Protein AF-A0A085W9H9-F1 (afdb_monomer_lite)

Secondary structure (DSSP, 8-state):
-----SSSTTSS-S-S---HHHHHHHHHTT-HHHHHHHHH--S-S----TTTTEEEETTTTEEEESS--HHHHHHHHHHHHHHHHHHSS---PPPGGGGTTSHHHHHHHHHHHTTSHHHHHHHHHHHH-TT-EEEEETTS--EEETTTTEEEEETTS-HHHHHHHHHHHHHHHH--TT-----TTTS-HHHHHHHHHHHHHHHHHHHHHHHHHHHHTT---PPPTTHHHHHHHHHHHHHHHHHHT--HHHHHHHHHHHHHHHHHHHHHTT-SEES---HHHHTTS---B-TTSPEEHHHHHHHHHHHHHS-GGGS--

Radius of gyration: 25.81 Å; chains: 1; bounding box: 55×54×79 Å

Structure (mmCIF, N/CA/C/O backbone):
data_AF-A0A085W9H9-F1
#
_entry.id   AF-A0A085W9H9-F1
#
loop_
_atom_site.group_PDB
_atom_site.id
_atom_site.type_symbol
_atom_site.label_atom_id
_atom_site.label_alt_id
_atom_site.label_comp_id
_atom_site.label_asym_id
_atom_site.label_entity_id
_atom_site.label_seq_id
_atom_site.pdbx_PDB_ins_code
_atom_site.Cartn_x
_atom_site.Cartn_y
_atom_site.Cartn_z
_atom_site.occupancy
_atom_site.B_iso_or_equiv
_atom_site.auth_seq_id
_atom_site.auth_comp_id
_atom_site.auth_asym_id
_atom_site.auth_atom_id
_atom_site.pdbx_PDB_model_num
ATOM 1 N N . MET A 1 1 ? 34.194 -4.521 -54.018 1.00 30.78 1 MET A N 1
ATOM 2 C CA . MET A 1 1 ? 33.843 -3.688 -55.188 1.00 30.78 1 MET A CA 1
ATOM 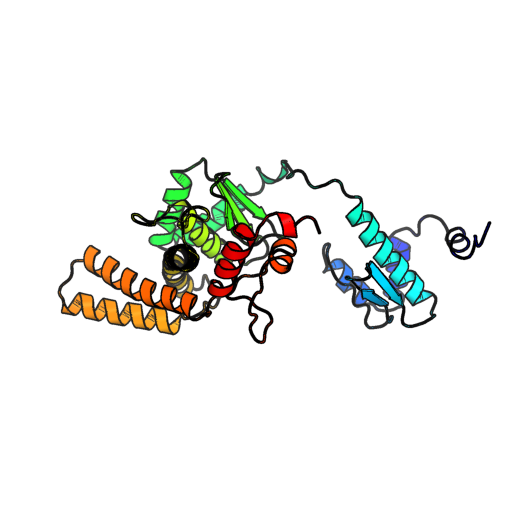3 C C . MET A 1 1 ? 32.326 -3.626 -55.237 1.00 30.78 1 MET A C 1
ATOM 5 O O . MET A 1 1 ? 31.715 -4.634 -55.539 1.00 30.78 1 MET A O 1
ATOM 9 N N . LEU A 1 2 ? 31.739 -2.673 -54.515 1.00 29.11 2 LEU A N 1
ATOM 10 C CA . LEU A 1 2 ? 31.343 -1.320 -54.948 1.00 29.11 2 LEU A CA 1
ATOM 11 C C . LEU A 1 2 ? 29.865 -1.310 -55.367 1.00 29.11 2 LEU A C 1
ATOM 13 O O . LEU A 1 2 ? 29.526 -1.649 -56.493 1.00 29.11 2 LEU A O 1
ATOM 17 N N . ALA A 1 3 ? 29.023 -0.879 -54.433 1.00 28.23 3 ALA A N 1
ATOM 18 C CA . ALA A 1 3 ? 27.861 -0.046 -54.711 1.00 28.23 3 ALA A CA 1
ATOM 19 C C . ALA A 1 3 ? 27.785 0.951 -53.548 1.00 28.23 3 ALA A C 1
ATOM 21 O O . ALA A 1 3 ? 27.244 0.664 -52.483 1.00 28.23 3 ALA A O 1
ATOM 22 N N . ASP A 1 4 ? 28.487 2.059 -53.756 1.00 34.06 4 ASP A N 1
ATOM 23 C CA . ASP A 1 4 ? 28.566 3.230 -52.896 1.00 34.06 4 ASP A CA 1
ATOM 24 C C . ASP A 1 4 ? 27.653 4.334 -53.469 1.00 34.06 4 ASP A C 1
ATOM 26 O O . ASP A 1 4 ? 27.309 4.309 -54.651 1.00 34.06 4 ASP A O 1
ATOM 30 N N . SER A 1 5 ? 27.326 5.313 -52.623 1.00 34.41 5 SER A N 1
ATOM 31 C CA . SER A 1 5 ? 26.851 6.672 -52.950 1.00 34.41 5 SER A CA 1
ATOM 32 C C . SER A 1 5 ? 25.444 6.900 -53.545 1.00 34.41 5 SER A C 1
ATOM 34 O O . SER A 1 5 ? 25.299 7.334 -54.687 1.00 34.41 5 SER A O 1
ATOM 36 N N . ALA A 1 6 ? 24.389 6.799 -52.728 1.00 31.30 6 ALA A N 1
ATOM 37 C CA . ALA A 1 6 ? 23.146 7.544 -53.019 1.00 31.30 6 ALA A CA 1
ATOM 38 C C . ALA A 1 6 ? 22.478 8.234 -51.816 1.00 31.30 6 ALA A C 1
ATOM 40 O O . ALA A 1 6 ? 21.556 9.018 -52.010 1.00 31.30 6 ALA A O 1
ATOM 41 N N . VAL A 1 7 ? 22.942 8.015 -50.579 1.00 32.88 7 VAL A N 1
ATOM 42 C CA . VAL A 1 7 ? 22.270 8.574 -49.381 1.00 32.88 7 VAL A CA 1
ATOM 43 C C . VAL A 1 7 ? 23.121 9.613 -48.634 1.00 32.88 7 VAL A C 1
ATOM 45 O O . VAL A 1 7 ? 22.617 10.327 -47.775 1.00 32.88 7 VAL A O 1
ATOM 48 N N . VAL A 1 8 ? 24.389 9.797 -49.014 1.00 29.67 8 VAL A N 1
ATOM 49 C CA . VAL A 1 8 ? 25.265 10.818 -48.403 1.00 29.67 8 VAL A CA 1
ATOM 50 C C . VAL A 1 8 ? 25.107 12.198 -49.072 1.00 29.67 8 VAL A C 1
ATOM 52 O O . VAL A 1 8 ? 25.355 13.217 -48.440 1.00 29.67 8 VAL A O 1
ATOM 55 N N . GLY A 1 9 ? 24.596 12.262 -50.308 1.00 28.20 9 GLY A N 1
ATOM 56 C CA . GLY A 1 9 ? 24.534 13.502 -51.098 1.00 28.20 9 GLY A CA 1
ATOM 57 C C . GLY A 1 9 ? 23.414 14.494 -50.750 1.00 28.20 9 GLY A C 1
ATOM 58 O O . GLY A 1 9 ? 23.406 15.591 -51.290 1.00 28.20 9 GLY A O 1
ATOM 59 N N . ALA A 1 10 ? 22.472 14.152 -49.866 1.00 31.31 10 ALA A N 1
ATOM 60 C CA . ALA A 1 10 ? 21.356 15.043 -49.508 1.00 31.31 10 ALA A CA 1
ATOM 61 C C . ALA A 1 10 ? 21.537 15.761 -48.155 1.00 31.31 10 ALA A C 1
ATOM 63 O O . ALA A 1 10 ? 20.647 16.489 -47.719 1.00 31.31 10 ALA A O 1
ATOM 64 N N . LEU A 1 11 ? 22.670 15.554 -47.472 1.00 29.20 11 LEU A N 1
ATOM 65 C CA . LEU A 1 11 ? 22.950 16.159 -46.163 1.00 29.20 11 LEU A CA 1
ATOM 66 C C . LEU A 1 11 ? 23.810 17.433 -46.229 1.00 29.20 11 LEU A C 1
ATOM 68 O O . LEU A 1 11 ? 23.963 18.086 -45.198 1.00 29.20 11 LEU A O 1
ATOM 72 N N . GLU A 1 12 ? 24.322 17.818 -47.403 1.00 31.75 12 GLU A N 1
ATOM 73 C CA . GLU A 1 12 ? 25.223 18.976 -47.548 1.00 31.75 12 GLU A CA 1
ATOM 74 C C . GLU A 1 12 ? 24.557 20.289 -48.003 1.00 31.75 12 GLU A C 1
ATOM 76 O O . GLU A 1 12 ? 25.206 21.328 -47.947 1.00 31.75 12 GLU A O 1
ATOM 81 N N . GLU A 1 13 ? 23.261 20.320 -48.338 1.00 34.09 13 GLU A N 1
ATOM 82 C CA . GLU A 1 13 ? 22.591 21.566 -48.772 1.00 34.09 13 GLU A CA 1
ATOM 83 C C . GLU A 1 13 ? 21.384 21.978 -47.915 1.00 34.09 13 GLU A C 1
ATOM 85 O O . GLU A 1 13 ? 20.317 22.328 -48.417 1.00 34.09 13 GLU A O 1
ATOM 90 N N . LEU A 1 14 ? 21.548 22.005 -46.591 1.00 35.31 14 LEU A N 1
ATOM 91 C CA . LEU A 1 14 ? 20.660 22.798 -45.735 1.00 35.31 14 LEU A CA 1
ATOM 92 C C . LEU A 1 14 ? 21.489 23.803 -44.930 1.00 35.31 14 LEU A C 1
ATOM 94 O O . LEU A 1 14 ? 22.446 23.402 -44.264 1.00 35.31 14 LEU A O 1
ATOM 98 N N . PRO A 1 15 ? 21.155 25.108 -44.983 1.00 33.28 15 PRO A N 1
ATOM 99 C CA . PRO A 1 15 ? 21.997 26.151 -44.419 1.00 33.28 15 PRO A CA 1
ATOM 100 C C . PRO A 1 15 ? 22.166 25.960 -42.904 1.00 33.28 15 PRO A C 1
ATOM 102 O O . PRO A 1 15 ? 21.232 25.524 -42.217 1.00 33.28 15 PRO A O 1
ATOM 105 N N . PRO A 1 16 ? 23.349 26.290 -42.358 1.00 36.62 16 PRO A N 1
ATOM 106 C CA . PRO A 1 16 ? 23.648 26.070 -40.957 1.00 36.62 16 PRO A CA 1
ATOM 107 C C . PRO A 1 16 ? 22.759 26.967 -40.090 1.00 36.62 16 PRO A C 1
ATOM 109 O O . PRO A 1 16 ? 22.649 28.170 -40.314 1.00 36.62 16 PRO A O 1
ATOM 112 N N . ALA A 1 17 ? 22.138 26.345 -39.088 1.00 40.94 17 ALA A N 1
ATOM 113 C CA . ALA A 1 17 ? 21.350 26.970 -38.031 1.00 40.94 17 ALA A CA 1
ATOM 114 C C . ALA A 1 17 ? 20.192 27.870 -38.511 1.00 40.94 17 ALA A C 1
ATOM 116 O O . ALA A 1 17 ? 20.265 29.100 -38.499 1.00 40.94 17 ALA A O 1
ATOM 117 N N . MET A 1 18 ? 19.030 27.265 -38.781 1.00 42.47 18 MET A N 1
ATOM 118 C CA . MET A 1 18 ? 17.783 27.996 -38.543 1.00 42.47 18 MET A CA 1
ATOM 119 C C . MET A 1 18 ? 17.689 28.291 -37.043 1.00 42.47 18 MET A C 1
ATOM 121 O O . MET A 1 18 ? 17.465 27.391 -36.236 1.00 42.47 18 MET A O 1
ATOM 125 N N . ALA A 1 19 ? 17.899 29.556 -36.674 1.00 43.06 19 ALA A N 1
ATOM 126 C CA . ALA A 1 19 ? 17.698 30.033 -35.313 1.00 43.06 19 ALA A CA 1
ATOM 127 C C . ALA A 1 19 ? 16.291 29.629 -34.818 1.00 43.06 19 ALA A C 1
ATOM 129 O O . ALA A 1 19 ? 15.341 29.721 -35.606 1.00 43.06 19 ALA A O 1
ATOM 130 N N . PRO A 1 20 ? 16.124 29.233 -33.539 1.00 45.81 20 PRO A N 1
ATOM 131 C CA . PRO A 1 20 ? 14.848 28.767 -32.978 1.00 45.81 20 PRO A CA 1
ATOM 132 C C . PRO A 1 20 ? 13.645 29.671 -33.302 1.00 45.81 20 PRO A C 1
ATOM 134 O O . PRO A 1 20 ? 12.535 29.182 -33.503 1.00 45.81 20 PRO A O 1
ATOM 137 N N . GLN A 1 21 ? 13.881 30.979 -33.451 1.00 44.53 21 GLN A N 1
ATOM 138 C CA . GLN A 1 21 ? 12.895 31.976 -33.877 1.00 44.53 21 GLN A CA 1
ATOM 139 C C . GLN A 1 21 ? 12.271 31.677 -35.253 1.00 44.53 21 GLN A C 1
ATOM 141 O O . GLN A 1 21 ? 11.051 31.687 -35.390 1.00 44.53 21 GLN A O 1
ATOM 146 N N . LYS A 1 22 ? 13.087 31.354 -36.268 1.00 47.00 22 LYS A N 1
ATOM 147 C CA . LYS A 1 22 ? 12.614 31.116 -37.644 1.00 47.00 22 LYS A CA 1
ATOM 148 C C . LYS A 1 22 ? 11.837 29.804 -37.767 1.00 47.00 22 LYS A C 1
ATOM 150 O O . LYS A 1 22 ? 10.937 29.697 -38.594 1.00 47.00 22 LYS A O 1
ATOM 155 N N . LEU A 1 23 ? 12.158 28.816 -36.927 1.00 43.69 23 LEU A N 1
ATOM 156 C CA . LEU A 1 23 ? 11.408 27.561 -36.830 1.00 43.69 23 LEU A CA 1
ATOM 157 C C . LEU A 1 23 ? 10.031 27.793 -36.185 1.00 43.69 23 LEU A C 1
ATOM 159 O O . LEU A 1 23 ? 9.023 27.301 -36.688 1.00 43.69 23 LEU A O 1
ATOM 163 N N . LYS A 1 24 ? 9.977 28.619 -35.131 1.00 46.44 24 LYS A N 1
ATOM 164 C CA . LYS A 1 24 ? 8.728 29.027 -34.471 1.00 46.44 24 LYS A CA 1
ATOM 165 C C . LYS A 1 24 ? 7.810 29.809 -35.425 1.00 46.44 24 LYS A C 1
ATOM 167 O O . LYS A 1 24 ? 6.611 29.550 -35.472 1.00 46.44 24 LYS A O 1
ATOM 172 N N . GLU A 1 25 ? 8.376 30.698 -36.243 1.00 47.75 25 GLU A N 1
ATOM 173 C CA . GLU A 1 25 ? 7.648 31.467 -37.266 1.00 47.75 25 GLU A CA 1
ATOM 174 C C . GLU A 1 25 ? 7.122 30.603 -38.424 1.00 47.75 25 GLU A C 1
ATOM 176 O O . GLU A 1 25 ? 6.007 30.827 -38.895 1.00 47.75 25 GLU A O 1
ATOM 181 N N . ALA A 1 26 ? 7.889 29.606 -38.878 1.00 48.94 26 ALA A N 1
ATOM 182 C CA . ALA A 1 26 ? 7.448 28.684 -39.925 1.00 48.94 26 ALA A CA 1
ATOM 183 C C . ALA A 1 26 ? 6.276 27.805 -39.455 1.00 48.94 26 ALA A C 1
ATOM 185 O O . ALA A 1 26 ? 5.309 27.626 -40.189 1.00 48.94 26 ALA A O 1
ATOM 186 N N . MET A 1 27 ? 6.312 27.321 -38.210 1.00 43.53 27 MET A N 1
ATOM 187 C CA . MET A 1 27 ? 5.245 26.486 -37.646 1.00 43.53 27 MET A CA 1
ATOM 188 C C . MET A 1 27 ? 3.970 27.280 -37.322 1.00 43.53 27 MET A C 1
ATOM 190 O O . MET A 1 27 ? 2.868 26.794 -37.574 1.00 43.53 27 MET A O 1
ATOM 194 N N . ALA A 1 28 ? 4.101 28.526 -36.850 1.00 48.41 28 ALA A N 1
ATOM 195 C CA . ALA A 1 28 ? 2.962 29.409 -36.580 1.00 48.41 28 ALA A CA 1
ATOM 196 C C . ALA A 1 28 ? 2.151 29.766 -37.842 1.00 48.41 28 ALA A C 1
ATOM 198 O O . ALA A 1 28 ? 0.957 30.043 -37.741 1.00 48.41 28 ALA A O 1
ATOM 199 N N . LYS A 1 29 ? 2.774 29.731 -39.029 1.00 47.34 29 LYS A N 1
ATOM 200 C CA . LYS A 1 29 ? 2.093 29.947 -40.318 1.00 47.34 29 LYS A CA 1
ATOM 201 C C . LYS A 1 29 ? 1.275 28.744 -40.796 1.00 47.34 29 LYS A C 1
ATOM 203 O O . LYS A 1 29 ? 0.396 28.929 -41.629 1.00 47.34 29 LYS A O 1
ATOM 208 N N . VAL A 1 30 ? 1.560 27.540 -40.296 1.00 43.56 30 VAL A N 1
ATOM 209 C CA . VAL A 1 30 ? 0.945 26.286 -40.771 1.00 43.56 30 VAL A CA 1
ATOM 210 C C . VAL A 1 30 ? -0.155 25.804 -39.821 1.00 43.56 30 VAL A C 1
ATOM 212 O O . VAL A 1 30 ? -1.166 25.281 -40.279 1.00 43.56 30 VAL A O 1
ATOM 215 N N . SER A 1 31 ? -0.011 26.022 -38.507 1.00 44.03 31 SER A N 1
ATOM 216 C CA . SER A 1 31 ? -1.100 25.841 -37.538 1.00 44.03 31 SER A CA 1
ATOM 217 C C . SER A 1 31 ? -0.781 26.538 -36.202 1.00 44.03 31 SER A C 1
ATOM 219 O O . SER A 1 31 ? 0.184 26.154 -35.532 1.00 44.03 31 SER A O 1
ATOM 221 N N . PRO A 1 32 ? -1.592 27.519 -35.757 1.00 47.38 32 PRO A N 1
ATOM 222 C CA . PRO A 1 32 ? -1.419 28.186 -34.460 1.00 47.38 32 PRO A CA 1
ATOM 223 C C . PRO A 1 32 ? -1.501 27.247 -33.243 1.00 47.38 32 PRO A C 1
ATOM 225 O O . PRO A 1 32 ? -1.018 27.587 -32.160 1.00 47.38 32 PRO A O 1
ATOM 228 N N . ASP A 1 33 ? -2.092 26.062 -33.406 1.00 45.72 33 ASP A N 1
ATOM 229 C CA . ASP A 1 33 ? -2.292 25.105 -32.316 1.00 45.72 33 ASP A CA 1
ATOM 230 C C . ASP A 1 33 ? -1.099 24.158 -32.131 1.00 45.72 33 ASP A C 1
ATOM 232 O O . ASP A 1 33 ? -0.789 23.776 -31.002 1.00 45.72 33 ASP A O 1
ATOM 236 N N . ALA A 1 34 ? -0.338 23.882 -33.194 1.00 45.44 34 ALA A N 1
ATOM 237 C CA . ALA A 1 34 ? 0.860 23.040 -33.125 1.00 45.44 34 ALA A CA 1
ATOM 238 C C . ALA A 1 34 ? 1.991 23.690 -32.304 1.00 45.44 34 ALA A C 1
ATOM 240 O O . ALA A 1 34 ? 2.700 23.016 -31.556 1.00 45.44 34 ALA A O 1
ATOM 241 N N . ALA A 1 35 ? 2.135 25.017 -32.389 1.00 43.84 35 ALA A N 1
ATOM 242 C CA . ALA A 1 35 ? 3.130 25.761 -31.613 1.00 43.84 35 ALA A CA 1
ATOM 243 C C . ALA A 1 35 ? 2.818 25.770 -30.102 1.00 43.84 35 ALA A C 1
ATOM 245 O O . ALA A 1 35 ? 3.737 25.720 -29.287 1.00 43.84 35 ALA A O 1
ATOM 246 N N . ARG A 1 36 ? 1.529 25.780 -29.726 1.00 48.91 36 ARG A N 1
ATOM 247 C CA . ARG A 1 36 ? 1.081 25.727 -28.322 1.00 48.91 36 ARG A CA 1
ATOM 248 C C . ARG A 1 36 ? 1.219 24.333 -27.710 1.00 48.91 36 ARG A C 1
ATOM 250 O O . ARG A 1 36 ? 1.579 24.215 -26.543 1.00 48.91 36 ARG A O 1
ATOM 257 N N . GLN A 1 37 ? 0.990 23.282 -28.495 1.00 46.12 37 GLN A N 1
ATOM 258 C CA . GLN A 1 37 ? 1.169 21.897 -28.044 1.00 46.12 37 GLN A CA 1
ATOM 259 C C . GLN A 1 37 ? 2.638 21.569 -27.733 1.00 46.12 37 GLN A C 1
ATOM 261 O O . GLN A 1 37 ? 2.916 20.846 -26.781 1.00 46.12 37 GLN A O 1
ATOM 266 N N . LEU A 1 38 ? 3.586 22.171 -28.457 1.00 42.16 38 LEU A N 1
ATOM 267 C CA . LEU A 1 38 ? 5.023 22.021 -28.199 1.00 42.16 38 LEU A CA 1
ATOM 268 C C . LEU A 1 38 ? 5.494 22.683 -26.896 1.00 42.16 38 LEU A C 1
ATOM 270 O O . LEU A 1 38 ? 6.336 22.118 -26.205 1.00 42.16 38 LEU A O 1
ATOM 274 N N . GLU A 1 39 ? 4.945 23.844 -26.527 1.00 44.03 39 GLU A N 1
ATOM 275 C CA . GLU A 1 39 ? 5.248 24.483 -25.234 1.00 44.03 39 GLU A CA 1
ATOM 276 C C . GLU A 1 39 ? 4.643 23.712 -24.047 1.00 44.03 39 GLU A C 1
ATOM 278 O O . GLU A 1 39 ? 5.217 23.710 -22.960 1.00 44.03 39 GLU A O 1
ATOM 283 N N . ALA A 1 40 ? 3.526 23.006 -24.257 1.00 45.16 40 ALA A N 1
ATOM 284 C CA . ALA A 1 40 ? 2.877 22.191 -23.229 1.00 45.16 40 ALA A CA 1
ATOM 285 C C . ALA A 1 40 ? 3.572 20.835 -22.979 1.00 45.16 40 ALA A C 1
ATOM 287 O O . ALA A 1 40 ? 3.424 20.251 -21.904 1.00 45.16 40 ALA A O 1
ATOM 288 N N . MET A 1 41 ? 4.342 20.325 -23.944 1.00 39.72 41 MET A N 1
ATOM 289 C CA . MET A 1 41 ? 4.971 19.002 -23.885 1.00 39.72 41 MET A CA 1
ATOM 290 C C . MET A 1 41 ? 6.454 19.107 -23.518 1.00 39.72 41 MET A C 1
ATOM 292 O O . MET A 1 41 ? 7.344 18.892 -24.339 1.00 39.72 41 MET A O 1
ATOM 296 N N . GLY A 1 42 ? 6.730 19.411 -22.249 1.00 33.97 42 GLY A N 1
ATOM 297 C CA . GLY A 1 42 ? 8.070 19.270 -21.683 1.00 33.97 42 GLY A CA 1
ATOM 298 C C . GLY A 1 42 ? 8.607 17.849 -21.897 1.00 33.97 42 GLY A C 1
ATOM 299 O O . GLY A 1 42 ? 8.092 16.905 -21.307 1.00 33.97 42 GLY A O 1
ATOM 300 N N . ASN A 1 43 ? 9.620 17.726 -22.764 1.00 46.31 43 ASN A N 1
ATOM 301 C CA . ASN A 1 43 ? 10.465 16.559 -23.045 1.00 46.31 43 ASN A CA 1
ATOM 302 C C . ASN A 1 43 ? 9.892 15.184 -22.633 1.00 46.31 43 ASN A C 1
ATOM 304 O O . ASN A 1 43 ? 10.153 14.712 -21.526 1.00 46.31 43 ASN A O 1
ATOM 308 N N . VAL A 1 44 ? 9.174 14.529 -23.558 1.00 32.59 44 VAL A N 1
ATOM 309 C CA . VAL A 1 44 ? 9.325 13.120 -24.007 1.00 32.59 44 VAL A CA 1
ATOM 310 C C . VAL A 1 44 ? 8.043 12.661 -24.722 1.00 32.59 44 VAL A C 1
ATOM 312 O O . VAL A 1 44 ? 6.969 12.654 -24.130 1.00 32.59 44 VAL A O 1
ATOM 315 N N . GLY A 1 45 ? 8.216 12.144 -25.945 1.00 38.62 45 GLY A N 1
ATOM 316 C CA . GLY A 1 45 ? 7.513 10.942 -26.411 1.00 38.62 45 GLY A CA 1
ATOM 317 C C . GLY A 1 45 ? 6.293 11.129 -27.315 1.00 38.62 45 GLY A C 1
ATOM 318 O O . GLY A 1 45 ? 5.225 11.499 -26.855 1.00 38.62 45 GLY A O 1
ATOM 319 N N . ILE A 1 46 ? 6.458 10.692 -28.569 1.00 37.12 46 ILE A N 1
ATOM 320 C CA . ILE A 1 46 ? 5.431 10.460 -29.601 1.00 37.12 46 ILE A CA 1
ATOM 321 C C . ILE A 1 46 ? 4.870 11.745 -30.219 1.00 37.12 46 ILE A C 1
ATOM 323 O O . ILE A 1 46 ? 3.771 12.202 -29.927 1.00 37.12 46 ILE A O 1
ATOM 327 N N . VAL A 1 47 ? 5.617 12.272 -31.189 1.00 41.03 47 VAL A N 1
ATOM 328 C CA . VAL A 1 47 ? 5.025 13.101 -32.238 1.00 41.03 47 VAL A CA 1
ATOM 329 C C . VAL A 1 47 ? 4.323 12.150 -33.207 1.00 41.03 47 VAL A C 1
ATOM 331 O O . VAL A 1 47 ? 4.898 11.719 -34.204 1.00 41.03 47 VAL A O 1
ATOM 334 N N . ALA A 1 48 ? 3.079 11.785 -32.903 1.00 40.16 48 ALA A N 1
ATOM 335 C CA . ALA A 1 48 ? 2.156 11.382 -33.952 1.00 40.16 48 ALA A CA 1
ATOM 336 C C . ALA A 1 48 ? 1.767 12.672 -34.676 1.00 40.16 48 ALA A C 1
ATOM 338 O O . ALA A 1 48 ? 0.790 13.339 -34.349 1.00 40.16 48 ALA A O 1
ATOM 339 N N . CYS A 1 49 ? 2.596 13.076 -35.634 1.00 45.69 49 CYS A N 1
ATOM 340 C CA . CYS A 1 49 ? 2.215 14.073 -36.619 1.00 45.69 49 CYS A CA 1
ATOM 341 C C . CYS A 1 49 ? 1.183 13.410 -37.544 1.00 45.69 49 CYS A C 1
ATOM 343 O O . CYS A 1 49 ? 1.503 13.055 -38.678 1.00 45.69 49 CYS A O 1
ATOM 345 N N . GLU A 1 50 ? -0.041 13.185 -37.053 1.00 43.62 50 GLU A N 1
ATOM 346 C CA . GLU A 1 50 ? -1.111 12.496 -37.794 1.00 43.62 50 GLU A CA 1
ATOM 347 C C . GLU A 1 50 ? -1.439 13.201 -39.124 1.00 43.62 50 GLU A C 1
ATOM 349 O O . GLU A 1 50 ? -1.910 12.565 -40.062 1.00 43.62 50 GLU A O 1
ATOM 354 N N . GLY A 1 51 ? -1.079 14.482 -39.266 1.00 50.28 51 GLY A N 1
ATOM 355 C CA . GLY A 1 51 ? -1.176 15.229 -40.524 1.00 50.28 51 GLY A CA 1
ATOM 356 C C . GLY A 1 51 ? -0.062 14.981 -41.555 1.00 50.28 51 GLY A C 1
ATOM 357 O O . GLY A 1 51 ? -0.256 15.314 -42.718 1.00 50.28 51 GLY A O 1
ATOM 358 N N . PHE A 1 52 ? 1.082 14.397 -41.175 1.00 51.19 52 PHE A N 1
ATOM 359 C CA . PHE A 1 52 ? 2.283 14.318 -42.033 1.00 51.19 52 PHE A CA 1
ATOM 360 C C . PHE A 1 52 ? 2.705 12.886 -42.399 1.00 51.19 52 PHE A C 1
ATOM 362 O O . PHE A 1 52 ? 3.703 12.690 -43.088 1.00 51.19 52 PHE A O 1
ATOM 369 N N . GLY A 1 53 ? 1.964 11.869 -41.945 1.00 54.22 53 GLY A N 1
ATOM 370 C CA . GLY A 1 53 ? 2.202 10.476 -42.336 1.00 54.22 53 GLY A CA 1
ATOM 371 C C . GLY A 1 53 ? 3.539 9.892 -41.864 1.00 54.22 53 GLY A C 1
ATOM 372 O O . GLY A 1 53 ? 4.017 8.939 -42.471 1.00 54.22 53 GLY A O 1
ATOM 373 N N . VAL A 1 54 ? 4.154 10.440 -40.811 1.00 52.97 54 VAL A N 1
ATOM 374 C CA . VAL A 1 54 ? 5.396 9.903 -40.233 1.00 52.97 54 VAL A CA 1
ATOM 375 C C . VAL A 1 54 ? 5.057 8.889 -39.141 1.00 52.97 54 VAL A C 1
ATOM 377 O O . VAL A 1 54 ? 4.414 9.231 -38.150 1.00 52.97 54 VAL A O 1
ATOM 380 N N . ARG A 1 55 ? 5.515 7.645 -39.301 1.00 58.66 55 ARG A N 1
ATOM 381 C CA . ARG A 1 55 ? 5.373 6.562 -38.322 1.00 58.66 55 ARG A CA 1
ATOM 382 C C . ARG A 1 55 ? 6.749 6.107 -37.850 1.00 58.66 55 ARG A C 1
ATOM 384 O O . ARG A 1 55 ? 7.628 5.852 -38.665 1.00 58.66 55 ARG A O 1
ATOM 391 N N . TRP A 1 56 ? 6.917 5.970 -36.541 1.00 56.66 56 TRP A N 1
ATOM 392 C CA . TRP A 1 56 ? 8.077 5.303 -35.954 1.00 56.66 56 TRP A CA 1
ATOM 393 C C . TRP A 1 56 ? 7.764 3.826 -35.728 1.00 56.66 56 TRP A C 1
ATOM 395 O O . TRP A 1 56 ? 6.729 3.501 -35.141 1.00 56.66 56 TRP A O 1
ATOM 405 N N . ASP A 1 57 ? 8.663 2.948 -36.161 1.00 57.50 57 ASP A N 1
ATOM 406 C CA . ASP A 1 57 ? 8.648 1.538 -35.794 1.00 57.50 57 ASP A CA 1
ATOM 407 C C . ASP A 1 57 ? 9.771 1.251 -34.798 1.00 57.50 57 ASP A C 1
ATOM 409 O O . ASP A 1 57 ? 10.963 1.372 -35.095 1.00 57.50 57 ASP A O 1
ATOM 413 N N . ALA A 1 58 ? 9.374 0.879 -33.583 1.00 46.84 58 ALA A N 1
ATOM 414 C CA . ALA A 1 58 ? 10.303 0.599 -32.502 1.00 46.84 58 ALA A CA 1
ATOM 415 C C . ALA A 1 58 ? 11.042 -0.741 -32.661 1.00 46.84 58 ALA A C 1
ATOM 417 O O . ALA A 1 58 ? 12.130 -0.882 -32.100 1.00 46.84 58 ALA A O 1
ATOM 418 N N . GLN A 1 59 ? 10.481 -1.708 -33.399 1.00 47.75 59 GLN A N 1
ATOM 419 C CA . GLN A 1 59 ? 11.121 -2.999 -33.660 1.00 47.75 59 GLN A CA 1
ATOM 420 C C . GLN A 1 59 ? 12.216 -2.860 -34.717 1.00 47.75 59 GLN A C 1
ATOM 422 O O . GLN A 1 59 ? 13.332 -3.327 -34.497 1.00 47.75 59 GLN A O 1
ATOM 427 N N . GLU A 1 60 ? 11.936 -2.160 -35.817 1.00 52.59 60 GLU A N 1
ATOM 428 C CA . GLU A 1 60 ? 12.914 -1.946 -36.896 1.00 52.59 60 GLU A CA 1
ATOM 429 C C . GLU A 1 60 ? 13.853 -0.758 -36.649 1.00 52.59 60 GLU A C 1
ATOM 431 O O . GLU A 1 60 ? 14.844 -0.588 -37.357 1.00 52.59 60 GLU A O 1
ATOM 436 N N . ARG A 1 61 ? 13.561 0.066 -35.634 1.00 54.38 61 ARG A N 1
ATOM 437 C CA . ARG A 1 61 ? 14.262 1.330 -35.346 1.00 54.38 61 ARG A CA 1
ATOM 438 C C . ARG A 1 61 ? 14.302 2.268 -36.557 1.00 54.38 61 ARG A C 1
ATOM 440 O O . ARG A 1 61 ? 15.293 2.968 -36.769 1.00 54.38 61 ARG A O 1
ATOM 447 N N . ASN A 1 62 ? 13.216 2.291 -37.324 1.00 56.94 62 ASN A N 1
ATOM 448 C CA . ASN A 1 62 ? 13.092 3.059 -38.556 1.00 56.94 62 ASN A CA 1
ATOM 449 C C . ASN A 1 62 ? 11.893 4.011 -38.525 1.00 56.94 62 ASN A C 1
ATOM 451 O O . ASN A 1 62 ? 10.882 3.774 -37.861 1.00 56.94 62 ASN A O 1
ATOM 455 N N . PHE A 1 63 ? 12.017 5.097 -39.289 1.00 59.41 63 PHE A N 1
ATOM 456 C CA . PHE A 1 63 ? 10.914 5.998 -39.604 1.00 59.41 63 PHE A CA 1
ATOM 457 C C . PHE A 1 63 ? 10.365 5.681 -40.989 1.00 59.41 63 PHE A C 1
ATOM 459 O O . PHE A 1 63 ? 11.117 5.592 -41.956 1.00 59.41 63 PHE A O 1
ATOM 466 N N . TYR A 1 64 ? 9.045 5.605 -41.091 1.00 59.25 64 TYR A N 1
ATOM 467 C CA . TYR A 1 64 ? 8.335 5.524 -42.358 1.00 59.25 64 TYR A CA 1
ATOM 468 C C . TYR A 1 64 ? 7.643 6.850 -42.591 1.00 59.25 64 TYR A C 1
ATOM 470 O O . TYR A 1 64 ? 6.882 7.316 -41.745 1.00 59.25 64 TYR A O 1
ATOM 478 N N . VAL A 1 65 ? 7.906 7.452 -43.742 1.00 63.75 65 VAL A N 1
ATOM 479 C CA . VAL A 1 65 ? 7.222 8.661 -44.186 1.00 63.75 65 VAL A CA 1
ATOM 480 C C . VAL A 1 65 ? 6.270 8.235 -45.294 1.00 63.75 65 VAL A C 1
ATOM 482 O O . VAL A 1 65 ? 6.697 7.856 -46.378 1.00 63.75 65 VAL A O 1
ATOM 485 N N . GLY A 1 66 ? 4.972 8.227 -45.000 1.00 56.56 66 GLY A N 1
ATOM 486 C CA . GLY A 1 66 ? 3.929 7.733 -45.900 1.00 56.56 66 GLY A CA 1
ATOM 487 C C . GLY A 1 66 ? 3.632 8.643 -47.095 1.00 56.56 66 GLY A C 1
ATOM 488 O O . GLY A 1 66 ? 2.804 8.280 -47.927 1.00 56.56 66 GLY A O 1
ATOM 489 N N . ARG A 1 67 ? 4.266 9.820 -47.186 1.00 64.31 67 ARG A N 1
ATOM 490 C CA . ARG A 1 67 ? 4.126 10.765 -48.302 1.00 64.31 67 ARG A CA 1
ATOM 491 C C . ARG A 1 67 ? 5.480 11.321 -48.722 1.00 64.31 67 ARG A C 1
ATOM 493 O O . ARG A 1 67 ? 6.285 11.701 -47.876 1.00 64.31 67 ARG A O 1
ATOM 500 N N . ASP A 1 68 ? 5.708 11.409 -50.028 1.00 63.16 68 ASP A N 1
ATOM 501 C CA . ASP A 1 68 ? 6.937 11.956 -50.615 1.00 63.16 68 ASP A CA 1
ATOM 502 C C . ASP A 1 68 ? 6.905 13.496 -50.684 1.00 63.16 68 ASP A C 1
ATOM 504 O O . ASP A 1 68 ? 7.167 14.104 -51.717 1.00 63.16 68 ASP A O 1
ATOM 508 N N . GLU A 1 69 ? 6.522 14.137 -49.579 1.00 71.69 69 GLU A N 1
ATOM 509 C CA . GLU A 1 69 ? 6.419 15.594 -49.469 1.00 71.69 69 GLU A CA 1
ATOM 510 C C . GLU A 1 69 ? 7.646 16.150 -48.714 1.00 71.69 69 GLU A C 1
ATOM 512 O O . GLU A 1 69 ? 8.040 15.586 -47.680 1.00 71.69 69 GLU A O 1
ATOM 517 N N . PRO A 1 70 ? 8.283 17.237 -49.197 1.00 64.69 70 PRO A N 1
ATOM 518 C CA . PRO A 1 70 ? 9.467 17.835 -48.567 1.00 64.69 70 PRO A CA 1
ATOM 519 C C . PRO A 1 70 ? 9.290 18.143 -47.071 1.00 64.69 70 PRO A C 1
ATOM 521 O O . PRO A 1 70 ? 10.210 17.958 -46.272 1.00 64.69 70 PRO A O 1
ATOM 524 N N . GLU A 1 71 ? 8.092 18.559 -46.673 1.00 59.88 71 GLU A N 1
ATOM 525 C CA . GLU A 1 71 ? 7.727 18.928 -45.308 1.00 59.88 71 GLU A CA 1
ATOM 526 C C . GLU A 1 71 ? 7.657 17.706 -44.381 1.00 59.88 71 GLU A C 1
ATOM 528 O O . GLU A 1 71 ? 8.132 17.755 -43.243 1.00 59.88 71 GLU A O 1
ATOM 533 N N . ALA A 1 72 ? 7.135 16.579 -44.875 1.00 55.44 72 ALA A N 1
ATOM 534 C CA . ALA A 1 72 ? 7.071 15.324 -44.129 1.00 55.44 72 ALA A CA 1
ATOM 535 C C . ALA A 1 72 ? 8.474 14.727 -43.908 1.00 55.44 72 ALA A C 1
ATOM 537 O O . ALA A 1 72 ? 8.783 14.231 -42.820 1.00 55.44 72 ALA A O 1
ATOM 538 N N . LYS A 1 73 ? 9.370 14.867 -44.897 1.00 60.28 73 LYS A N 1
ATOM 539 C CA . LYS A 1 73 ? 10.791 14.500 -44.760 1.00 60.28 73 LYS A CA 1
ATOM 540 C C . LYS A 1 73 ? 11.521 15.385 -43.748 1.00 60.28 73 LYS A C 1
ATOM 542 O O . LYS A 1 73 ? 12.281 14.869 -42.928 1.00 60.28 73 LYS A O 1
ATOM 547 N N . ALA A 1 74 ? 11.269 16.695 -43.757 1.00 63.84 74 ALA A N 1
ATOM 548 C CA . ALA A 1 74 ? 11.855 17.625 -42.791 1.00 63.84 74 ALA A CA 1
ATOM 549 C C . ALA A 1 74 ? 11.395 17.332 -41.349 1.00 63.84 74 ALA A C 1
ATOM 551 O O . ALA A 1 74 ? 12.214 17.335 -40.426 1.00 63.84 74 ALA A O 1
ATOM 552 N N . ALA A 1 75 ? 10.112 17.008 -41.155 1.00 57.78 75 ALA A N 1
ATOM 553 C CA . ALA A 1 75 ? 9.566 16.614 -39.856 1.00 57.78 75 ALA A CA 1
ATOM 554 C C . ALA A 1 75 ? 10.183 15.301 -39.335 1.00 57.78 75 ALA A C 1
ATOM 556 O O . ALA A 1 75 ? 10.560 15.218 -38.163 1.00 57.78 75 ALA A O 1
ATOM 557 N N . ALA A 1 76 ? 10.357 14.301 -40.206 1.00 57.69 76 ALA A N 1
ATOM 558 C CA . ALA A 1 76 ? 11.016 13.043 -39.855 1.00 57.69 76 ALA A CA 1
ATOM 559 C C . ALA A 1 76 ? 12.496 13.249 -39.476 1.00 57.69 76 ALA A C 1
ATOM 561 O O . ALA A 1 76 ? 12.948 12.740 -38.450 1.00 57.69 76 ALA A O 1
ATOM 562 N N . LEU A 1 77 ? 13.236 14.062 -40.239 1.00 62.50 77 LEU A N 1
ATOM 563 C CA . LEU A 1 77 ? 14.629 14.419 -39.937 1.00 62.50 77 LEU A CA 1
ATOM 564 C C . LEU A 1 77 ? 14.773 15.146 -38.591 1.00 62.50 77 LEU A C 1
ATOM 566 O O . LEU A 1 77 ? 15.726 14.891 -37.850 1.00 62.50 77 LEU A O 1
ATOM 570 N N . LEU A 1 78 ? 13.825 16.022 -38.243 1.00 62.12 78 LEU A N 1
ATOM 571 C CA . LEU A 1 78 ? 13.814 16.709 -36.951 1.00 62.12 78 LEU A CA 1
ATOM 572 C C . LEU A 1 78 ? 13.557 15.734 -35.793 1.00 62.12 78 LEU A C 1
ATOM 574 O O . LEU A 1 78 ? 14.302 15.747 -34.813 1.00 62.12 78 LEU A O 1
ATOM 578 N N . ALA A 1 79 ? 12.563 14.850 -35.924 1.00 55.38 79 ALA A N 1
ATOM 579 C CA . ALA A 1 79 ? 12.274 13.819 -34.925 1.00 55.38 79 ALA A CA 1
ATOM 580 C C . ALA A 1 79 ? 13.481 12.892 -34.699 1.00 55.38 79 ALA A C 1
ATOM 582 O O . ALA A 1 79 ? 13.844 12.586 -33.561 1.00 55.38 79 ALA A O 1
ATOM 583 N N . MET A 1 80 ? 14.163 12.515 -35.782 1.00 55.62 80 MET A N 1
ATOM 584 C CA . MET A 1 80 ? 15.348 11.664 -35.742 1.00 55.62 80 MET A CA 1
ATOM 585 C C . MET A 1 80 ? 16.542 12.364 -35.072 1.00 55.62 80 MET A C 1
ATOM 587 O O . MET A 1 80 ? 17.234 11.748 -34.262 1.00 55.62 80 MET A O 1
ATOM 591 N N . ARG A 1 81 ? 16.746 13.669 -35.315 1.00 57.62 81 ARG A N 1
ATOM 592 C CA . ARG A 1 81 ? 17.768 14.476 -34.617 1.00 57.62 81 ARG A CA 1
ATOM 593 C C . ARG A 1 81 ? 17.501 14.594 -33.114 1.00 57.62 81 ARG A C 1
ATOM 595 O O . ARG A 1 81 ? 18.442 14.485 -32.331 1.00 57.62 81 ARG A O 1
ATOM 602 N N . VAL A 1 82 ? 16.243 14.761 -32.701 1.00 52.44 82 VAL A N 1
ATOM 603 C CA . VAL A 1 82 ? 15.856 14.809 -31.276 1.00 52.44 82 VAL A CA 1
ATOM 604 C C . VAL A 1 82 ? 16.120 13.466 -30.579 1.00 52.44 82 VAL A C 1
ATOM 606 O O . VAL A 1 82 ? 16.639 13.430 -29.459 1.00 52.44 82 VAL A O 1
ATOM 609 N N . LEU A 1 83 ? 15.837 12.348 -31.251 1.00 49.00 83 LEU A N 1
ATOM 610 C CA . LEU A 1 83 ? 16.101 11.006 -30.722 1.00 49.00 83 LEU A CA 1
ATOM 611 C C . LEU A 1 83 ? 17.596 10.672 -30.655 1.00 49.00 83 LEU A C 1
ATOM 613 O O . LEU A 1 83 ? 18.051 10.136 -29.645 1.00 49.00 83 LEU A O 1
ATOM 617 N N . LEU A 1 84 ? 18.377 11.035 -31.675 1.00 48.28 84 LEU A N 1
ATOM 618 C CA . LEU A 1 84 ? 19.831 10.834 -31.689 1.00 48.28 84 LEU A CA 1
ATOM 619 C C . LEU A 1 84 ? 20.541 11.660 -30.607 1.00 48.28 84 LEU A C 1
ATOM 621 O O . LEU A 1 84 ? 21.417 11.134 -29.922 1.00 48.28 84 LEU A O 1
ATOM 625 N N . ALA A 1 85 ? 20.111 12.905 -30.380 1.00 45.00 85 ALA A N 1
ATOM 626 C CA . ALA A 1 85 ? 20.604 13.726 -29.273 1.00 45.00 85 ALA A CA 1
ATOM 627 C C . ALA A 1 85 ? 20.277 13.118 -27.893 1.00 45.00 85 ALA A C 1
ATOM 629 O O . ALA A 1 85 ? 21.057 13.253 -26.954 1.00 45.00 85 ALA A O 1
ATOM 630 N N . SER A 1 86 ? 19.158 12.393 -27.779 1.00 41.56 86 SER A N 1
ATOM 631 C CA . SER A 1 86 ? 18.757 11.699 -26.546 1.00 41.56 86 SER A CA 1
ATOM 632 C C . SER A 1 86 ? 19.520 10.383 -26.322 1.00 41.56 86 SER A C 1
ATOM 634 O O . SER A 1 86 ? 19.718 9.976 -25.180 1.00 41.56 86 SER A O 1
ATOM 636 N N . ALA A 1 87 ? 19.973 9.722 -27.394 1.00 39.81 87 ALA A N 1
ATOM 637 C CA . ALA A 1 87 ? 20.688 8.442 -27.346 1.00 39.81 87 ALA A CA 1
ATOM 638 C C . ALA A 1 87 ? 22.198 8.580 -27.065 1.00 39.81 87 ALA A C 1
ATOM 640 O O . ALA A 1 87 ? 22.823 7.628 -26.603 1.00 39.81 87 ALA A O 1
ATOM 641 N N . GLN A 1 88 ? 22.783 9.754 -27.325 1.00 35.06 88 GLN A N 1
ATOM 642 C CA . GLN A 1 88 ? 24.193 10.063 -27.040 1.00 35.06 88 GLN A CA 1
ATOM 643 C C . GLN A 1 88 ? 24.408 10.735 -25.675 1.00 35.06 88 GLN A C 1
ATOM 645 O O . GLN A 1 88 ? 25.541 11.053 -25.311 1.00 35.06 88 GLN A O 1
ATOM 650 N N . ALA A 1 89 ? 23.342 10.933 -24.897 1.00 30.30 89 ALA A N 1
ATOM 651 C CA . ALA A 1 89 ? 23.471 11.387 -23.523 1.00 30.30 89 ALA A CA 1
ATOM 652 C C . ALA A 1 89 ? 24.208 10.314 -22.693 1.00 30.30 89 ALA A C 1
ATOM 654 O O . ALA A 1 89 ? 23.855 9.132 -22.772 1.00 30.30 89 ALA A O 1
ATOM 655 N N . PRO A 1 90 ? 25.228 10.679 -21.893 1.00 29.56 90 PRO A N 1
ATOM 656 C CA . PRO A 1 90 ? 25.894 9.725 -21.013 1.00 29.56 90 PRO A CA 1
ATOM 657 C C . PRO A 1 90 ? 24.862 9.044 -20.104 1.00 29.56 90 PRO A C 1
ATOM 659 O O . PRO A 1 90 ? 23.912 9.688 -19.650 1.00 29.56 90 PRO A O 1
ATOM 662 N N . LYS A 1 91 ? 25.047 7.739 -19.830 1.00 29.81 91 LYS A N 1
ATOM 663 C CA . LYS A 1 91 ? 24.232 6.994 -18.852 1.00 29.81 91 LYS A CA 1
ATOM 664 C C . LYS A 1 91 ? 24.091 7.854 -17.589 1.00 29.81 91 LYS A C 1
ATOM 666 O O . LYS A 1 91 ? 25.124 8.237 -17.034 1.00 29.81 91 LYS A O 1
ATOM 671 N N . PRO A 1 92 ? 22.866 8.168 -17.131 1.00 29.17 92 PRO A N 1
ATOM 672 C CA . PRO A 1 92 ? 22.692 9.061 -16.002 1.00 29.17 92 PRO A CA 1
ATOM 673 C C . PRO A 1 92 ? 23.234 8.371 -14.754 1.00 29.17 92 PRO A C 1
ATOM 675 O O . PRO A 1 92 ? 22.609 7.467 -14.200 1.00 29.17 92 PRO A O 1
ATOM 678 N N . VAL A 1 93 ? 24.407 8.811 -14.308 1.00 33.31 93 VAL A N 1
ATOM 679 C CA . VAL A 1 93 ? 24.762 8.740 -12.895 1.00 33.31 93 VAL A CA 1
ATOM 680 C C . VAL A 1 93 ? 23.727 9.608 -12.187 1.00 33.31 93 VAL A C 1
ATOM 682 O O . VAL A 1 93 ? 23.479 10.732 -12.630 1.00 33.31 93 VAL A O 1
ATOM 685 N N . ALA A 1 94 ? 23.061 9.065 -11.165 1.00 31.50 94 ALA A N 1
ATOM 686 C CA . ALA A 1 94 ? 22.036 9.786 -10.416 1.00 31.50 94 ALA A CA 1
ATOM 687 C C . ALA A 1 94 ? 22.575 11.180 -10.038 1.00 31.50 94 ALA A C 1
ATOM 689 O O . ALA A 1 94 ? 23.605 11.261 -9.363 1.00 31.50 94 ALA A O 1
ATOM 690 N N . PRO A 1 95 ? 21.966 12.275 -10.521 1.00 33.38 95 PRO A N 1
ATOM 691 C CA . PRO A 1 95 ? 22.541 13.585 -10.308 1.00 33.38 95 PRO A CA 1
ATOM 692 C C . PRO A 1 95 ? 22.404 13.977 -8.834 1.00 33.38 95 PRO A C 1
ATOM 694 O O . PRO A 1 95 ? 21.319 13.930 -8.257 1.00 33.38 95 PRO A O 1
ATOM 697 N N . ALA A 1 96 ? 23.513 14.418 -8.242 1.00 34.97 96 ALA A N 1
ATOM 698 C CA . ALA A 1 96 ? 23.599 14.855 -6.850 1.00 34.97 96 ALA A CA 1
ATOM 699 C C . ALA A 1 96 ? 22.744 16.103 -6.518 1.00 34.97 96 ALA A C 1
ATOM 701 O O . ALA A 1 96 ? 22.646 16.476 -5.353 1.00 34.97 96 ALA A O 1
ATOM 702 N N . TYR A 1 97 ? 22.087 16.743 -7.499 1.00 35.12 97 TYR A N 1
ATOM 703 C CA . TYR A 1 97 ? 21.310 17.972 -7.271 1.00 35.12 97 TYR A CA 1
ATOM 704 C C . TYR A 1 97 ? 19.922 17.754 -6.636 1.00 35.12 97 TYR A C 1
ATOM 706 O O . TYR A 1 97 ? 19.275 18.727 -6.257 1.00 35.12 97 TYR A O 1
ATOM 714 N N . LEU A 1 98 ? 19.445 16.515 -6.470 1.00 37.94 98 LEU A N 1
ATOM 715 C CA . LEU A 1 98 ? 18.118 16.252 -5.888 1.00 37.94 98 LEU A CA 1
ATOM 716 C C . LEU A 1 98 ? 18.081 16.249 -4.349 1.00 37.94 98 LEU A C 1
ATOM 718 O O . LEU A 1 98 ? 17.003 16.147 -3.777 1.00 37.94 98 LEU A O 1
ATOM 722 N N . GLN A 1 99 ? 19.211 16.380 -3.651 1.00 40.34 99 GLN A N 1
ATOM 723 C CA . GLN A 1 99 ? 19.214 16.289 -2.184 1.00 40.34 99 GLN A CA 1
ATOM 724 C C . GLN A 1 99 ? 18.687 17.546 -1.465 1.00 40.34 99 GLN A C 1
ATOM 726 O O . GLN A 1 99 ? 18.230 17.418 -0.339 1.00 40.34 99 GLN A O 1
ATOM 731 N N . GLY A 1 100 ? 18.676 18.728 -2.098 1.00 39.34 100 GLY A N 1
ATOM 732 C CA . GLY A 1 100 ? 18.245 19.980 -1.443 1.00 39.34 100 GLY A CA 1
ATOM 733 C C . GLY A 1 100 ? 16.818 20.455 -1.755 1.00 39.34 100 GLY A C 1
ATOM 734 O O . GLY A 1 100 ? 16.234 21.192 -0.971 1.00 39.34 100 GLY A O 1
ATOM 735 N N . ALA A 1 101 ? 16.231 20.048 -2.886 1.00 50.84 101 ALA A N 1
ATOM 736 C CA . ALA A 1 101 ? 14.909 20.526 -3.328 1.00 50.84 101 ALA A CA 1
ATOM 737 C C . ALA A 1 101 ? 13.735 19.636 -2.870 1.00 50.84 101 ALA A C 1
ATOM 739 O O . ALA A 1 101 ? 12.575 20.004 -3.038 1.00 50.84 101 ALA A O 1
ATOM 740 N N . ASN A 1 102 ? 14.030 18.464 -2.301 1.00 64.88 102 ASN A N 1
ATOM 741 C CA . ASN A 1 102 ? 13.030 17.453 -1.953 1.00 64.88 102 ASN A CA 1
ATOM 742 C C . ASN A 1 102 ? 12.438 17.633 -0.545 1.00 64.88 102 ASN A C 1
ATOM 744 O O . ASN A 1 102 ? 11.348 17.127 -0.284 1.00 64.88 102 ASN A O 1
ATOM 748 N N . GLU A 1 103 ? 13.125 18.344 0.355 1.00 75.56 103 GLU A N 1
ATOM 749 C CA . GLU A 1 103 ? 12.692 18.493 1.752 1.00 75.56 103 GLU A CA 1
ATOM 750 C C . GLU A 1 103 ? 11.349 19.221 1.909 1.00 75.56 103 GLU A C 1
ATOM 752 O O . GLU A 1 103 ? 10.503 18.700 2.641 1.00 75.56 103 GLU A O 1
ATOM 757 N N . PRO A 1 104 ? 11.072 20.340 1.199 1.00 87.00 104 PRO A N 1
ATOM 758 C CA . PRO A 1 104 ? 9.768 20.991 1.295 1.00 87.00 104 PRO A CA 1
ATOM 759 C C . PRO A 1 104 ? 8.639 20.056 0.860 1.00 87.00 104 PRO A C 1
ATOM 761 O O . PRO A 1 104 ? 7.626 19.943 1.547 1.00 87.00 104 PRO A O 1
ATOM 764 N N . LYS A 1 105 ? 8.849 19.311 -0.236 1.00 92.81 105 LYS A N 1
ATOM 765 C CA . LYS A 1 105 ? 7.824 18.409 -0.760 1.00 92.81 105 LYS A CA 1
ATOM 766 C C . LYS A 1 105 ? 7.562 17.236 0.173 1.00 92.81 105 LYS A C 1
ATOM 768 O O . LYS A 1 105 ? 6.412 16.909 0.445 1.00 92.81 105 LYS A O 1
ATOM 773 N N . LEU A 1 106 ? 8.618 16.615 0.694 1.00 94.44 106 LEU A N 1
ATOM 774 C CA . LEU A 1 106 ? 8.480 15.556 1.689 1.00 94.44 106 LEU A CA 1
ATOM 775 C C . LEU A 1 106 ? 7.754 16.064 2.945 1.00 94.44 106 LEU A C 1
ATOM 777 O O . LEU A 1 106 ? 6.900 15.356 3.475 1.00 94.44 106 LEU A O 1
ATOM 781 N N . GLY A 1 107 ? 8.044 17.291 3.388 1.00 93.56 107 GLY A N 1
ATOM 782 C CA . GLY A 1 107 ? 7.345 17.940 4.496 1.00 93.56 107 GLY A CA 1
ATOM 783 C C . GLY A 1 107 ? 5.838 18.081 4.258 1.00 93.56 107 GLY A C 1
ATOM 784 O O . GLY A 1 107 ? 5.049 17.740 5.138 1.00 93.56 107 GLY A O 1
ATOM 785 N N . GLU A 1 108 ? 5.423 18.502 3.059 1.00 94.19 108 GLU A N 1
ATOM 786 C CA . GLU A 1 108 ? 4.004 18.581 2.671 1.00 94.19 108 GLU A CA 1
ATOM 787 C C . GLU A 1 108 ? 3.314 17.211 2.721 1.00 94.19 108 GLU A C 1
ATOM 789 O O . GLU A 1 108 ? 2.223 17.085 3.281 1.00 94.19 108 GLU A O 1
ATOM 794 N N . LEU A 1 109 ? 3.960 16.167 2.188 1.00 96.56 109 LEU A N 1
ATOM 795 C CA . LEU A 1 109 ? 3.405 14.810 2.206 1.00 96.56 109 LEU A CA 1
ATOM 796 C C . LEU A 1 109 ? 3.270 14.271 3.633 1.00 96.56 109 LEU A C 1
ATOM 798 O O . LEU A 1 109 ? 2.228 13.717 3.982 1.00 96.56 109 LEU A O 1
ATOM 802 N N . LYS A 1 110 ? 4.288 14.477 4.479 1.00 96.31 110 LYS A N 1
ATOM 803 C CA . LYS A 1 110 ? 4.233 14.127 5.906 1.00 96.31 110 LYS A CA 1
ATOM 804 C C . LYS A 1 110 ? 3.090 14.861 6.610 1.00 96.31 110 LYS A C 1
ATOM 806 O O . LYS A 1 110 ? 2.314 14.238 7.329 1.00 96.31 110 LYS A O 1
ATOM 811 N N . ALA A 1 111 ? 2.937 16.162 6.365 1.00 93.50 111 ALA A N 1
ATOM 812 C CA . ALA A 1 111 ? 1.860 16.958 6.948 1.00 93.50 111 ALA A CA 1
ATOM 813 C C . ALA A 1 111 ? 0.467 16.465 6.521 1.00 93.50 111 ALA A C 1
ATOM 815 O O . ALA A 1 111 ? -0.467 16.489 7.327 1.00 93.50 111 ALA A O 1
ATOM 816 N N . LEU A 1 112 ? 0.324 15.996 5.278 1.00 94.06 112 LEU A N 1
ATOM 817 C CA . LEU A 1 112 ? -0.912 15.390 4.796 1.00 94.06 112 LEU A CA 1
ATOM 818 C C . LEU A 1 112 ? -1.184 14.039 5.472 1.00 94.06 112 LEU A C 1
ATOM 820 O O . LEU A 1 112 ? -2.302 13.806 5.926 1.00 94.06 112 LEU A O 1
ATOM 824 N N . LEU A 1 113 ? -0.172 13.177 5.611 1.00 94.56 113 LEU A N 1
ATOM 825 C CA . LEU A 1 113 ? -0.299 11.898 6.320 1.00 94.56 113 LEU A CA 1
ATOM 826 C C . LEU A 1 113 ? -0.701 12.083 7.788 1.00 94.56 113 LEU A C 1
ATOM 828 O O . LEU A 1 113 ? -1.596 11.386 8.270 1.00 94.56 113 LEU A O 1
ATOM 832 N N . CYS A 1 114 ? -0.135 13.080 8.472 1.00 95.00 114 CYS A N 1
ATOM 833 C CA . CYS A 1 114 ? -0.461 13.409 9.863 1.00 95.00 114 CYS A CA 1
ATOM 834 C C . CYS A 1 114 ? -1.925 13.848 10.095 1.00 95.00 114 CYS A C 1
ATOM 836 O O . CYS A 1 114 ? -2.314 14.100 11.233 1.00 95.00 114 CYS A O 1
ATOM 838 N N . ARG A 1 115 ? -2.764 13.923 9.050 1.00 91.12 115 ARG A N 1
ATOM 839 C CA . ARG A 1 115 ? -4.227 14.097 9.155 1.00 91.12 115 ARG A CA 1
ATOM 840 C C . ARG A 1 115 ? -4.981 12.815 9.524 1.00 91.12 115 ARG A C 1
ATOM 842 O O . ARG A 1 115 ? -6.206 12.852 9.631 1.00 91.12 115 ARG A O 1
ATOM 849 N N . SER A 1 116 ? -4.266 11.708 9.700 1.00 90.88 116 SER A N 1
ATOM 850 C CA . SER A 1 116 ? -4.775 10.407 10.138 1.00 90.88 116 SER A CA 1
ATOM 851 C C . SER A 1 116 ? -3.864 9.839 11.226 1.00 90.88 116 SER A C 1
ATOM 853 O O . SER A 1 116 ? -2.652 10.060 11.188 1.00 90.88 116 SER A O 1
ATOM 855 N N . GLN A 1 117 ? -4.414 9.069 12.169 1.00 89.38 117 GLN A N 1
ATOM 856 C CA . GLN A 1 117 ? -3.607 8.440 13.224 1.00 89.38 117 GLN A CA 1
ATOM 857 C C . GLN A 1 117 ? -2.549 7.501 12.626 1.00 89.38 117 GLN A C 1
ATOM 859 O O . GLN A 1 117 ? -1.387 7.521 13.032 1.00 89.38 117 GLN A O 1
ATOM 864 N N . LYS A 1 118 ? -2.921 6.729 11.597 1.00 89.38 118 LYS A N 1
ATOM 865 C CA . LYS A 1 118 ? -1.996 5.796 10.951 1.00 89.38 118 LYS A CA 1
ATOM 866 C C . LYS A 1 118 ? -0.898 6.486 10.152 1.00 89.38 118 LYS A C 1
ATOM 868 O O . LYS A 1 118 ? 0.249 6.040 10.164 1.00 89.38 118 LYS A O 1
ATOM 873 N N . GLY A 1 119 ? -1.212 7.619 9.530 1.00 93.31 119 GLY A N 1
ATOM 874 C CA . GLY A 1 119 ? -0.207 8.457 8.894 1.00 93.31 119 GLY A CA 1
ATOM 875 C C . GLY A 1 119 ? 0.761 9.090 9.898 1.00 93.31 119 GLY A C 1
ATOM 876 O O . GLY A 1 119 ? 1.950 9.141 9.603 1.00 93.31 119 GLY A O 1
ATOM 877 N N . VAL A 1 120 ? 0.315 9.473 11.103 1.00 93.44 120 VAL A N 1
ATOM 878 C CA . VAL A 1 120 ? 1.224 9.921 12.181 1.00 93.44 120 VAL A CA 1
ATOM 879 C C . VAL A 1 120 ? 2.221 8.819 12.555 1.00 93.44 120 VAL A C 1
ATOM 881 O O . VAL A 1 120 ? 3.419 9.082 12.644 1.00 93.44 120 VAL A O 1
ATOM 884 N N . GLU A 1 121 ? 1.760 7.578 12.730 1.00 92.62 121 GLU A N 1
ATOM 885 C CA . GLU A 1 121 ? 2.647 6.443 13.029 1.00 92.62 121 GLU A CA 1
ATOM 886 C C . GLU A 1 121 ? 3.669 6.186 11.914 1.00 92.62 121 GLU A C 1
ATOM 888 O O . GLU A 1 121 ? 4.832 5.895 12.195 1.00 92.62 121 GLU A O 1
ATOM 893 N N . ALA A 1 122 ? 3.249 6.299 10.652 1.00 94.06 122 ALA A N 1
ATOM 894 C CA . ALA A 1 122 ? 4.128 6.120 9.501 1.00 94.06 122 ALA A CA 1
ATOM 895 C C . ALA A 1 122 ? 5.180 7.235 9.394 1.00 94.06 122 ALA A C 1
ATOM 897 O O . ALA A 1 122 ? 6.355 6.951 9.162 1.00 94.06 122 ALA A O 1
ATOM 898 N N . VAL A 1 123 ? 4.783 8.494 9.609 1.00 95.56 123 VAL A N 1
ATOM 899 C CA . VAL A 1 123 ? 5.711 9.635 9.627 1.00 95.56 123 VAL A CA 1
ATOM 900 C C . VAL A 1 123 ? 6.721 9.484 10.757 1.00 95.56 123 VAL A C 1
ATOM 902 O O . VAL A 1 123 ? 7.914 9.654 10.513 1.00 95.56 123 VAL A O 1
ATOM 905 N N . LYS A 1 124 ? 6.266 9.086 11.950 1.00 94.25 124 LYS A N 1
ATOM 906 C CA . LYS A 1 124 ? 7.152 8.812 13.081 1.00 94.25 124 LYS A CA 1
ATOM 907 C C . LYS A 1 124 ? 8.170 7.722 12.750 1.00 94.25 124 LYS A C 1
ATOM 909 O O . LYS A 1 124 ? 9.351 7.922 12.991 1.00 94.25 124 LYS A O 1
ATOM 914 N N . PHE A 1 125 ? 7.742 6.611 12.148 1.00 94.75 125 PHE A N 1
ATOM 915 C CA . PHE A 1 125 ? 8.673 5.570 11.706 1.00 94.75 125 PHE A CA 1
ATOM 916 C C . PHE A 1 125 ? 9.735 6.135 10.753 1.00 94.75 125 PHE A C 1
ATOM 918 O O . PHE A 1 125 ? 10.920 5.911 10.951 1.00 94.75 125 PHE A O 1
ATOM 925 N N . LEU A 1 126 ? 9.339 6.916 9.746 1.00 94.56 126 LEU A N 1
ATOM 926 C CA . LEU A 1 126 ? 10.300 7.508 8.813 1.00 94.56 126 LEU A CA 1
ATOM 927 C C . LEU A 1 126 ? 11.286 8.475 9.505 1.00 94.56 126 LEU A C 1
ATOM 929 O O . LEU A 1 126 ? 12.418 8.617 9.059 1.00 94.56 126 LEU A O 1
ATOM 933 N N . GLU A 1 127 ? 10.867 9.155 10.574 1.00 93.69 127 GLU A N 1
ATOM 934 C CA . GLU A 1 127 ? 11.714 10.065 11.361 1.00 93.69 127 GLU A CA 1
ATOM 935 C C . GLU A 1 127 ? 12.653 9.335 12.323 1.00 93.69 127 GLU A C 1
ATOM 937 O O . GLU A 1 127 ? 13.803 9.745 12.474 1.00 93.69 127 GLU A O 1
ATOM 942 N N . ASP A 1 128 ? 12.190 8.232 12.909 1.00 95.31 128 ASP A N 1
ATOM 943 C CA . ASP A 1 128 ? 12.989 7.350 13.763 1.00 95.31 128 ASP A CA 1
ATOM 944 C C . ASP A 1 128 ? 14.043 6.559 12.948 1.00 95.31 128 ASP A C 1
ATOM 946 O O . ASP A 1 128 ? 14.991 6.023 13.525 1.00 95.31 128 ASP A O 1
ATOM 950 N N . HIS A 1 129 ? 13.914 6.531 11.613 1.00 93.19 129 HIS A N 1
ATOM 951 C CA . HIS A 1 129 ? 14.779 5.814 10.665 1.00 93.19 129 HIS A CA 1
ATOM 952 C C . HIS A 1 129 ? 15.420 6.745 9.608 1.00 93.19 129 HIS A C 1
ATOM 954 O O . HIS A 1 129 ? 15.113 6.647 8.413 1.00 93.19 129 HIS A O 1
ATOM 960 N N . PRO A 1 130 ? 16.333 7.657 10.000 1.00 92.44 130 PRO A N 1
ATOM 961 C CA . PRO A 1 130 ? 16.925 8.660 9.105 1.00 92.44 130 PRO A CA 1
ATOM 962 C C . PRO A 1 130 ? 17.806 8.078 7.984 1.00 92.44 130 PRO A C 1
ATOM 964 O O . PRO A 1 130 ? 18.164 8.783 7.037 1.00 92.44 130 PRO A O 1
ATOM 967 N N . GLU A 1 131 ? 18.180 6.801 8.065 1.00 92.38 131 GLU A N 1
ATOM 968 C CA . GLU A 1 131 ? 18.843 6.067 6.989 1.00 92.38 131 GLU A CA 1
ATOM 969 C C . GLU A 1 131 ? 17.937 5.837 5.771 1.00 92.38 131 GLU A C 1
ATOM 971 O O . GLU A 1 131 ? 18.455 5.643 4.666 1.00 92.38 131 GLU A O 1
ATOM 976 N N . ILE A 1 132 ? 16.612 5.880 5.958 1.00 93.19 132 ILE A N 1
ATOM 977 C CA . ILE A 1 132 ? 15.622 5.758 4.891 1.00 93.19 132 ILE A CA 1
ATOM 978 C C . ILE A 1 132 ? 15.521 7.089 4.151 1.00 93.19 132 ILE A C 1
ATOM 980 O O . ILE A 1 132 ? 14.987 8.084 4.640 1.00 93.19 132 ILE A O 1
ATOM 984 N N . LYS A 1 133 ? 16.015 7.106 2.916 1.00 94.31 133 LYS A N 1
ATOM 985 C CA . LYS A 1 133 ? 15.969 8.282 2.046 1.00 94.31 133 LYS A CA 1
ATOM 986 C C . LYS A 1 133 ? 14.688 8.272 1.229 1.00 94.31 133 LYS A C 1
ATOM 988 O O . LYS A 1 133 ? 14.276 7.225 0.743 1.00 94.31 133 LYS A O 1
ATOM 993 N N . VAL A 1 134 ? 14.110 9.448 0.995 1.00 95.56 134 VAL A N 1
ATOM 994 C CA . VAL A 1 134 ? 12.995 9.625 0.054 1.00 95.56 134 VAL A CA 1
ATOM 995 C C . VAL A 1 134 ? 13.462 10.463 -1.131 1.00 95.56 134 VAL A C 1
ATOM 997 O O . VAL A 1 134 ? 14.064 11.524 -0.958 1.00 95.56 134 VAL A O 1
ATOM 1000 N N . GLN A 1 135 ? 13.196 9.991 -2.345 1.00 95.12 135 GLN A N 1
ATOM 1001 C CA . GLN A 1 135 ? 13.462 10.721 -3.582 1.00 95.12 135 GLN A CA 1
ATOM 1002 C C . GLN A 1 135 ? 12.230 10.743 -4.477 1.00 95.12 135 GLN A C 1
ATOM 1004 O O . GLN A 1 135 ? 11.402 9.837 -4.466 1.00 95.12 135 GLN A O 1
ATOM 1009 N N . PHE A 1 136 ? 12.148 11.778 -5.300 1.00 93.62 136 PHE A N 1
ATOM 1010 C CA . PHE A 1 136 ? 11.063 11.994 -6.244 1.00 93.62 136 PHE A CA 1
ATOM 1011 C C . PHE A 1 136 ? 11.572 11.739 -7.668 1.00 93.62 136 PHE A C 1
ATOM 1013 O O . PHE A 1 136 ? 12.517 12.393 -8.109 1.00 93.62 136 PHE A O 1
ATOM 1020 N N . ASP A 1 137 ? 10.958 10.803 -8.398 1.00 90.75 137 ASP A N 1
ATOM 1021 C CA . ASP A 1 137 ? 11.310 10.491 -9.791 1.00 90.75 137 ASP A CA 1
ATOM 1022 C C . ASP A 1 137 ? 10.046 10.392 -10.655 1.00 90.75 137 ASP A C 1
ATOM 1024 O O . ASP A 1 137 ? 9.145 9.602 -10.398 1.00 90.75 137 ASP A O 1
ATOM 1028 N N . SER A 1 138 ? 9.983 11.182 -11.725 1.00 88.56 138 SER A N 1
ATOM 1029 C CA . SER A 1 138 ? 8.846 11.193 -12.656 1.00 88.56 138 SER A CA 1
ATOM 1030 C C . SER A 1 138 ? 8.863 10.051 -13.675 1.00 88.56 138 SER A C 1
ATOM 1032 O O . SER A 1 138 ? 7.915 9.900 -14.444 1.00 88.56 138 SER A O 1
ATOM 1034 N N . ARG A 1 139 ? 9.944 9.268 -13.733 1.00 84.69 139 ARG A N 1
ATOM 1035 C CA . ARG A 1 139 ? 10.148 8.204 -14.731 1.00 84.69 139 ARG A CA 1
ATOM 1036 C C . ARG A 1 139 ? 9.959 6.803 -14.163 1.00 84.69 139 ARG A C 1
ATOM 1038 O O . ARG A 1 139 ? 10.008 5.838 -14.919 1.00 84.69 139 ARG A O 1
ATOM 1045 N N . ARG A 1 140 ? 9.791 6.679 -12.847 1.00 81.94 140 ARG A N 1
ATOM 1046 C CA . ARG A 1 140 ? 9.695 5.399 -12.137 1.00 81.94 140 ARG A CA 1
ATOM 1047 C C . ARG A 1 140 ? 8.414 5.340 -11.328 1.00 81.94 140 ARG A C 1
ATOM 1049 O O . ARG A 1 140 ? 7.930 6.375 -10.886 1.00 81.94 140 ARG A O 1
ATOM 1056 N N . ALA A 1 141 ? 7.869 4.143 -11.148 1.00 87.25 141 ALA A N 1
ATOM 1057 C CA . ALA A 1 141 ? 6.809 3.939 -10.170 1.00 87.25 141 ALA A CA 1
ATOM 1058 C C . ALA A 1 141 ? 7.333 4.231 -8.754 1.00 87.25 141 ALA A C 1
ATOM 1060 O O . ALA A 1 141 ? 8.543 4.172 -8.515 1.00 87.25 141 ALA A O 1
ATOM 1061 N N . SER A 1 142 ? 6.418 4.548 -7.838 1.00 92.56 142 SER A N 1
ATOM 1062 C CA . SER A 1 142 ? 6.751 4.601 -6.417 1.00 92.56 142 SER A CA 1
ATOM 1063 C C . SER A 1 142 ? 7.179 3.205 -5.959 1.00 92.56 142 SER A C 1
ATOM 1065 O O . SER A 1 142 ? 6.589 2.218 -6.408 1.00 92.56 142 SER A O 1
ATOM 1067 N N . SER A 1 143 ? 8.277 3.107 -5.212 1.00 91.81 143 SER A N 1
ATOM 1068 C CA . SER A 1 143 ? 8.867 1.822 -4.820 1.00 91.81 143 SER A CA 1
ATOM 1069 C C . SER A 1 143 ? 9.836 1.964 -3.650 1.00 91.81 143 SER A C 1
ATOM 1071 O O . SER A 1 143 ? 10.629 2.909 -3.594 1.00 91.81 143 SER A O 1
ATOM 1073 N N . TRP A 1 144 ? 9.845 0.957 -2.785 1.00 92.31 144 TRP A N 1
ATOM 1074 C CA . TRP A 1 144 ? 10.847 0.722 -1.757 1.00 92.31 144 TRP A CA 1
ATOM 1075 C C . TRP A 1 144 ? 12.012 -0.133 -2.274 1.00 92.31 144 TRP A C 1
ATOM 1077 O O . TRP A 1 144 ? 11.832 -1.232 -2.798 1.00 92.31 144 TRP A O 1
ATOM 1087 N N . TYR A 1 145 ? 13.235 0.351 -2.069 1.00 88.75 145 TYR A N 1
ATOM 1088 C CA . TYR A 1 145 ? 14.482 -0.346 -2.375 1.00 88.75 145 TYR A CA 1
ATOM 1089 C C . TYR A 1 145 ? 15.211 -0.692 -1.074 1.00 88.75 145 TYR A C 1
ATOM 1091 O O . TYR A 1 145 ? 16.050 0.070 -0.588 1.00 88.75 145 TYR A O 1
ATOM 1099 N N . GLY A 1 146 ? 14.901 -1.868 -0.523 1.00 85.88 146 GLY A N 1
ATOM 1100 C CA . GLY A 1 146 ? 15.425 -2.309 0.774 1.00 85.88 146 GLY A CA 1
ATOM 1101 C C . GLY A 1 146 ? 16.948 -2.442 0.861 1.00 85.88 146 GLY A C 1
ATOM 1102 O O . GLY A 1 146 ? 17.502 -2.263 1.935 1.00 85.88 146 GLY A O 1
ATOM 1103 N N . GLU A 1 147 ? 17.646 -2.705 -0.248 1.00 83.94 147 GLU A N 1
ATOM 1104 C CA . GLU A 1 147 ? 19.116 -2.815 -0.252 1.00 83.94 147 GLU A CA 1
ATOM 1105 C C . GLU A 1 147 ? 19.826 -1.462 -0.088 1.00 83.94 147 GLU A C 1
ATOM 1107 O O . GLU A 1 147 ? 20.956 -1.404 0.391 1.00 83.94 147 GLU A O 1
ATOM 1112 N N . SER A 1 148 ? 19.181 -0.370 -0.501 1.00 88.12 148 SER A N 1
ATOM 1113 C CA . SER A 1 148 ? 19.753 0.982 -0.487 1.00 88.12 148 SER A CA 1
ATOM 1114 C C . SER A 1 148 ? 19.042 1.931 0.477 1.00 88.12 148 SER A C 1
ATOM 1116 O O . SER A 1 148 ? 19.362 3.121 0.494 1.00 88.12 148 SER A O 1
ATOM 1118 N N . ASN A 1 149 ? 18.100 1.407 1.269 1.00 91.12 149 ASN A N 1
ATOM 1119 C CA . ASN A 1 149 ? 17.218 2.160 2.155 1.00 91.12 149 ASN A CA 1
ATOM 1120 C C . ASN A 1 149 ? 16.604 3.385 1.462 1.00 91.12 149 ASN A C 1
ATOM 1122 O O . ASN A 1 149 ? 16.704 4.514 1.942 1.00 91.12 149 ASN A O 1
ATOM 1126 N N . LEU A 1 150 ? 16.008 3.172 0.288 1.00 94.12 150 LEU A N 1
ATOM 1127 C CA . LEU A 1 150 ? 15.517 4.252 -0.561 1.00 94.12 150 LEU A CA 1
ATOM 1128 C C . LEU A 1 150 ? 14.052 4.047 -0.940 1.00 94.12 150 LEU A C 1
ATOM 1130 O O . LEU A 1 150 ? 13.698 3.055 -1.567 1.00 94.12 150 LEU A O 1
ATOM 1134 N N . ILE A 1 151 ? 13.220 5.034 -0.629 1.00 95.50 151 ILE A N 1
ATOM 1135 C CA . ILE A 1 151 ? 11.872 5.186 -1.170 1.00 95.50 151 ILE A CA 1
ATOM 1136 C C . ILE A 1 151 ? 11.951 6.117 -2.381 1.00 95.50 151 ILE A C 1
ATOM 1138 O O . ILE A 1 151 ? 12.408 7.258 -2.277 1.00 95.50 151 ILE A O 1
ATOM 1142 N N . ILE A 1 152 ? 11.485 5.645 -3.533 1.00 94.44 152 ILE A N 1
ATOM 1143 C CA . ILE A 1 152 ? 11.207 6.483 -4.700 1.00 94.44 152 ILE A CA 1
ATOM 1144 C C . ILE A 1 152 ? 9.708 6.771 -4.731 1.00 94.44 152 ILE A C 1
ATOM 1146 O O . ILE A 1 152 ? 8.913 5.852 -4.571 1.00 94.44 152 ILE A O 1
ATOM 1150 N N . LEU A 1 153 ? 9.320 8.023 -4.973 1.00 95.25 153 LEU A N 1
ATOM 1151 C CA . LEU A 1 153 ? 7.936 8.440 -5.197 1.00 95.25 153 LEU A CA 1
ATOM 1152 C C . LEU A 1 153 ? 7.756 8.987 -6.612 1.00 95.25 153 LEU A C 1
ATOM 1154 O O . LEU A 1 153 ? 8.562 9.798 -7.082 1.00 95.25 153 LEU A O 1
ATOM 1158 N N . HIS A 1 154 ? 6.670 8.587 -7.276 1.00 92.62 154 HIS A N 1
ATOM 1159 C CA . HIS A 1 154 ? 6.342 9.087 -8.608 1.00 92.62 154 HIS A CA 1
ATOM 1160 C C . HIS A 1 154 ? 5.883 10.549 -8.567 1.00 92.62 154 HIS A C 1
ATOM 1162 O O . HIS A 1 154 ? 4.746 10.849 -8.204 1.00 92.62 154 HIS A O 1
ATOM 1168 N N . SER A 1 155 ? 6.739 11.467 -9.015 1.00 92.81 155 SER A N 1
ATOM 1169 C CA . SER A 1 155 ? 6.548 12.908 -8.789 1.00 92.81 155 SER A CA 1
ATOM 1170 C C . SER A 1 155 ? 5.485 13.599 -9.652 1.00 92.81 155 SER A C 1
ATOM 1172 O O . SER A 1 155 ? 5.245 14.790 -9.477 1.00 92.81 155 SER A O 1
ATOM 1174 N N . ARG A 1 156 ? 4.848 12.885 -10.592 1.00 92.19 156 ARG A N 1
ATOM 1175 C CA . ARG A 1 156 ? 3.745 13.421 -11.420 1.00 92.19 156 ARG A CA 1
ATOM 1176 C C . ARG A 1 156 ? 2.353 13.143 -10.843 1.00 92.19 156 ARG A C 1
ATOM 1178 O O . ARG A 1 156 ? 1.361 13.494 -11.476 1.00 92.19 156 ARG A O 1
ATOM 1185 N N . LYS A 1 157 ? 2.265 12.468 -9.695 1.00 90.44 157 LYS A N 1
ATOM 1186 C CA . LYS A 1 157 ? 0.992 12.205 -9.015 1.00 90.44 157 LYS A CA 1
ATOM 1187 C C . LYS A 1 157 ? 0.529 13.435 -8.229 1.00 90.44 157 LYS A C 1
ATOM 1189 O O . LYS A 1 157 ? 1.309 14.350 -7.982 1.00 90.44 157 LYS A O 1
ATOM 1194 N N . SER A 1 158 ? -0.746 13.449 -7.844 1.00 92.19 158 SER A N 1
ATOM 1195 C CA . SER A 1 158 ? -1.258 14.447 -6.903 1.00 92.19 158 SER A CA 1
ATOM 1196 C C . SER A 1 158 ? -0.603 14.280 -5.527 1.00 92.19 158 SER A C 1
ATOM 1198 O O . SER A 1 158 ? -0.088 13.210 -5.203 1.00 92.19 158 SER A O 1
ATOM 1200 N N . ASP A 1 159 ? -0.641 15.314 -4.690 1.00 92.94 159 ASP A N 1
ATOM 1201 C CA . ASP A 1 159 ? -0.035 15.259 -3.353 1.00 92.94 159 ASP A CA 1
ATOM 1202 C C . ASP A 1 159 ? -0.678 14.201 -2.461 1.00 92.94 159 ASP A C 1
ATOM 1204 O O . ASP A 1 159 ? 0.018 13.511 -1.719 1.00 92.94 159 ASP A O 1
ATOM 1208 N N . SER A 1 160 ? -1.995 14.017 -2.574 1.00 92.88 160 SER A N 1
ATOM 1209 C CA . SER A 1 160 ? -2.696 12.966 -1.840 1.00 92.88 160 SER A CA 1
ATOM 1210 C C . SER A 1 160 ? -2.306 11.575 -2.328 1.00 92.88 160 SER A C 1
ATOM 1212 O O . SER A 1 160 ? -2.067 10.693 -1.507 1.00 92.88 160 SER A O 1
ATOM 1214 N N . ASP A 1 161 ? -2.136 11.386 -3.636 1.00 93.06 161 ASP A N 1
ATOM 1215 C CA . ASP A 1 161 ? -1.644 10.126 -4.190 1.00 93.06 161 ASP A CA 1
ATOM 1216 C C . ASP A 1 161 ? -0.197 9.833 -3.794 1.00 93.06 161 ASP A C 1
ATOM 1218 O O . ASP A 1 161 ? 0.115 8.706 -3.416 1.00 93.06 161 ASP A O 1
ATOM 1222 N N . MET A 1 162 ? 0.685 10.834 -3.846 1.00 95.06 162 MET A N 1
ATOM 1223 C CA . MET A 1 162 ? 2.078 10.681 -3.422 1.00 95.06 162 MET A CA 1
ATOM 1224 C C . MET A 1 162 ? 2.191 10.414 -1.923 1.00 95.06 162 MET A C 1
ATOM 1226 O O . MET A 1 162 ? 3.030 9.615 -1.521 1.00 95.06 162 MET A O 1
ATOM 1230 N N . ALA A 1 163 ? 1.355 11.040 -1.090 1.00 96.00 163 ALA A N 1
ATOM 1231 C CA . ALA A 1 163 ? 1.307 10.752 0.340 1.00 96.00 163 ALA A CA 1
ATOM 1232 C C . ALA A 1 163 ? 0.859 9.305 0.596 1.00 96.00 163 ALA A C 1
ATOM 1234 O O . ALA A 1 163 ? 1.489 8.593 1.374 1.00 96.00 163 ALA A O 1
ATOM 1235 N N . LEU A 1 164 ? -0.186 8.839 -0.096 1.00 95.81 164 LEU A N 1
ATOM 1236 C CA . LEU A 1 164 ? -0.659 7.457 0.019 1.00 95.81 164 LEU A CA 1
ATOM 1237 C C . LEU A 1 164 ? 0.354 6.441 -0.530 1.00 95.81 164 LEU A C 1
ATOM 1239 O O . LEU A 1 164 ? 0.439 5.339 0.001 1.00 95.81 164 LEU A O 1
ATOM 1243 N N . ASP A 1 165 ? 1.116 6.787 -1.567 1.00 95.69 165 ASP A N 1
ATOM 1244 C CA . ASP A 1 165 ? 2.244 5.975 -2.030 1.00 95.69 165 ASP A CA 1
ATOM 1245 C C . ASP A 1 165 ? 3.380 5.964 -0.997 1.00 95.69 165 ASP A C 1
ATOM 1247 O O . ASP A 1 165 ? 3.896 4.902 -0.683 1.00 95.69 165 ASP A O 1
ATOM 1251 N N . LEU A 1 166 ? 3.737 7.107 -0.404 1.00 97.00 166 LEU A N 1
ATOM 1252 C CA . LEU A 1 166 ? 4.745 7.166 0.660 1.00 97.00 166 LEU A CA 1
ATOM 1253 C C . LEU A 1 166 ? 4.370 6.268 1.840 1.00 97.00 166 LEU A C 1
ATOM 1255 O O . LEU A 1 166 ? 5.214 5.529 2.336 1.00 97.00 166 LEU A O 1
ATOM 1259 N N . LEU A 1 167 ? 3.104 6.292 2.255 1.00 96.25 167 LEU A N 1
ATOM 1260 C CA . LEU A 1 167 ? 2.584 5.386 3.276 1.00 96.25 167 LEU A CA 1
ATOM 1261 C C . LEU A 1 167 ? 2.742 3.909 2.878 1.00 96.25 167 LEU A C 1
ATOM 1263 O O . LEU A 1 167 ? 3.158 3.107 3.710 1.00 96.25 167 LEU A O 1
ATOM 1267 N N . HIS A 1 168 ? 2.446 3.565 1.618 1.00 95.25 168 HIS A N 1
ATOM 1268 C CA . HIS A 1 168 ? 2.631 2.212 1.072 1.00 95.25 168 HIS A CA 1
ATOM 1269 C C . HIS A 1 168 ? 4.086 1.755 1.192 1.00 95.25 168 HIS A C 1
ATOM 1271 O O . HIS A 1 168 ? 4.369 0.701 1.757 1.00 95.25 168 HIS A O 1
ATOM 1277 N N . GLU A 1 169 ? 5.021 2.585 0.723 1.00 95.38 169 GLU A N 1
ATOM 1278 C CA . GLU A 1 169 ? 6.4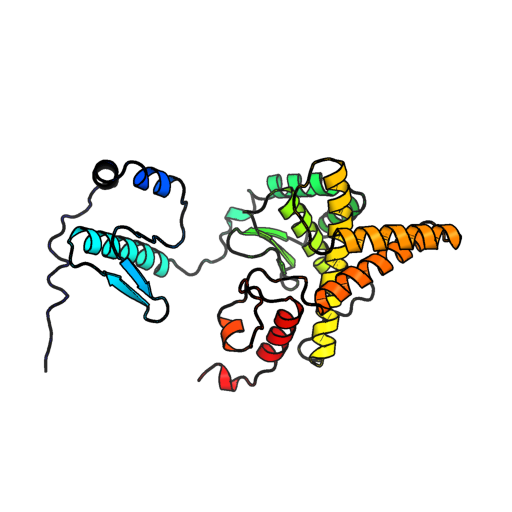48 2.254 0.732 1.00 95.38 169 GLU A CA 1
ATOM 1279 C C . GLU A 1 169 ? 7.024 2.199 2.154 1.00 95.38 169 GLU A C 1
ATOM 1281 O O . GLU A 1 169 ? 7.886 1.369 2.445 1.00 95.38 169 GLU A O 1
ATOM 1286 N N . ILE A 1 170 ? 6.510 3.021 3.078 1.00 94.94 170 ILE A N 1
ATOM 1287 C CA . ILE A 1 170 ? 6.813 2.895 4.510 1.00 94.94 170 ILE A CA 1
ATOM 1288 C C . ILE A 1 170 ? 6.329 1.539 5.045 1.00 94.94 170 ILE A C 1
ATOM 1290 O O . ILE A 1 170 ? 7.036 0.921 5.838 1.00 94.94 170 ILE A O 1
ATOM 1294 N N . GLY A 1 171 ? 5.172 1.040 4.599 1.00 92.25 171 GLY A N 1
ATOM 1295 C CA . GLY A 1 171 ? 4.682 -0.301 4.934 1.00 92.25 171 GLY A CA 1
ATOM 1296 C C . GLY A 1 171 ? 5.687 -1.404 4.576 1.00 92.25 171 GLY A C 1
ATOM 1297 O O . GLY A 1 171 ? 6.018 -2.237 5.422 1.00 92.25 171 GLY A O 1
ATOM 1298 N N . HIS A 1 172 ? 6.257 -1.353 3.368 1.00 90.81 172 HIS A N 1
ATOM 1299 C CA . HIS A 1 172 ? 7.329 -2.268 2.950 1.00 90.81 172 HIS A CA 1
ATOM 1300 C C . HIS A 1 172 ? 8.610 -2.121 3.784 1.00 90.81 172 HIS A C 1
ATOM 1302 O O . HIS A 1 172 ? 9.258 -3.115 4.144 1.00 90.81 172 HIS A O 1
ATOM 1308 N N . ALA A 1 173 ? 8.987 -0.879 4.102 1.00 91.00 173 ALA A N 1
ATOM 1309 C CA . ALA A 1 173 ? 10.180 -0.586 4.888 1.00 91.00 173 ALA A CA 1
ATOM 1310 C C . ALA A 1 173 ? 10.067 -1.094 6.332 1.00 91.00 173 ALA A C 1
ATOM 1312 O O . ALA A 1 173 ? 11.020 -1.688 6.837 1.00 91.00 173 ALA A O 1
ATOM 1313 N N . ARG A 1 174 ? 8.898 -0.926 6.967 1.00 87.69 174 ARG A N 1
ATOM 1314 C CA . ARG A 1 174 ? 8.622 -1.399 8.332 1.00 87.69 174 ARG A CA 1
ATOM 1315 C C . ARG A 1 174 ? 8.816 -2.902 8.455 1.00 87.69 174 ARG A C 1
ATOM 1317 O O . ARG A 1 174 ? 9.392 -3.337 9.445 1.00 87.69 174 ARG A O 1
ATOM 1324 N N . GLY A 1 175 ? 8.353 -3.662 7.457 1.00 73.75 175 GLY A N 1
ATOM 1325 C CA . GLY A 1 175 ? 8.267 -5.118 7.528 1.00 73.75 175 GLY A CA 1
ATOM 1326 C C . GLY A 1 175 ? 7.356 -5.530 8.685 1.00 73.75 175 GLY A C 1
ATOM 1327 O O . GLY A 1 175 ? 7.757 -5.498 9.845 1.00 73.75 175 GLY A O 1
ATOM 1328 N N . TYR A 1 176 ? 6.101 -5.879 8.403 1.00 59.19 176 TYR A N 1
ATOM 1329 C CA . TYR A 1 176 ? 5.138 -6.157 9.473 1.00 59.19 176 TYR A CA 1
ATOM 1330 C C . TYR A 1 176 ? 5.656 -7.259 10.431 1.00 59.19 176 TYR A C 1
ATOM 1332 O O . TYR A 1 176 ? 6.311 -8.208 9.993 1.00 59.19 176 TYR A O 1
ATOM 1340 N N . PRO A 1 177 ? 5.403 -7.173 11.750 1.00 44.16 177 PRO A N 1
ATOM 1341 C CA . PRO A 1 177 ? 5.793 -8.230 12.680 1.00 44.16 177 PRO A CA 1
ATOM 1342 C C . PRO A 1 177 ? 5.205 -9.584 12.247 1.00 44.16 177 PRO A C 1
ATOM 1344 O O . PRO A 1 177 ? 3.992 -9.726 12.134 1.00 44.16 177 PRO A O 1
ATOM 1347 N N . GLY A 1 178 ? 6.065 -10.573 11.977 1.00 48.62 178 GLY A N 1
ATOM 1348 C CA . GLY A 1 178 ? 5.660 -11.887 11.452 1.00 48.62 178 GLY A CA 1
ATOM 1349 C C . GLY A 1 178 ? 5.645 -12.005 9.922 1.00 48.62 178 GLY A C 1
ATOM 1350 O O . GLY A 1 178 ? 5.414 -13.097 9.403 1.00 48.62 178 GLY A O 1
ATOM 1351 N N . MET A 1 179 ? 5.945 -10.929 9.190 1.00 57.25 179 MET A N 1
ATOM 1352 C CA . MET A 1 179 ? 6.112 -10.971 7.740 1.00 57.25 179 MET A CA 1
ATOM 1353 C C . MET A 1 179 ? 7.426 -11.684 7.401 1.00 57.25 179 MET A C 1
ATOM 1355 O O . MET A 1 179 ? 8.522 -11.164 7.616 1.00 57.25 179 MET A O 1
ATOM 1359 N N . ILE A 1 180 ? 7.324 -12.897 6.861 1.00 61.97 180 ILE A N 1
ATOM 1360 C CA . ILE A 1 180 ? 8.462 -13.556 6.222 1.00 61.97 180 ILE A CA 1
ATOM 1361 C C . ILE A 1 180 ? 8.528 -12.993 4.807 1.00 61.97 180 ILE A C 1
ATOM 1363 O O . ILE A 1 180 ? 7.677 -13.320 3.978 1.00 61.97 180 ILE A O 1
ATOM 1367 N N . ARG A 1 181 ? 9.512 -12.124 4.542 1.00 76.94 181 ARG A N 1
ATOM 1368 C CA . ARG A 1 181 ? 9.776 -11.639 3.182 1.00 76.94 181 ARG A CA 1
ATOM 1369 C C . ARG A 1 181 ? 9.954 -12.835 2.251 1.00 76.94 181 ARG A C 1
ATOM 1371 O O . ARG A 1 181 ? 10.566 -13.836 2.624 1.00 76.94 181 ARG A O 1
ATOM 1378 N N . ALA A 1 182 ? 9.394 -12.730 1.053 1.00 84.94 182 ALA A N 1
ATOM 1379 C CA . ALA A 1 182 ? 9.568 -13.754 0.039 1.00 84.94 182 ALA A CA 1
ATOM 1380 C C . ALA A 1 182 ? 11.060 -13.935 -0.278 1.00 84.94 182 ALA A C 1
ATOM 1382 O O . ALA A 1 182 ? 11.793 -12.963 -0.467 1.00 84.94 182 ALA A O 1
ATOM 1383 N N . ASP A 1 183 ? 11.500 -15.185 -0.353 1.00 86.56 183 ASP A N 1
ATOM 1384 C CA . ASP A 1 183 ? 12.874 -15.549 -0.661 1.00 86.56 183 ASP A CA 1
ATOM 1385 C C . ASP A 1 183 ? 12.912 -16.232 -2.025 1.00 86.56 183 ASP A C 1
ATOM 1387 O O . ASP A 1 183 ? 12.532 -17.391 -2.180 1.00 86.56 183 ASP A O 1
ATOM 1391 N N . ILE A 1 184 ? 13.393 -15.516 -3.039 1.00 86.12 184 ILE A N 1
ATOM 1392 C CA . ILE A 1 184 ? 13.434 -16.032 -4.410 1.00 86.12 184 ILE A CA 1
ATOM 1393 C C . ILE A 1 184 ? 14.288 -17.308 -4.557 1.00 86.12 184 ILE A C 1
ATOM 1395 O O . ILE A 1 184 ? 14.038 -18.130 -5.447 1.00 86.12 184 ILE A O 1
ATOM 1399 N N . TRP A 1 185 ? 15.285 -17.495 -3.690 1.00 86.38 185 TRP A N 1
ATOM 1400 C CA . TRP A 1 185 ? 16.248 -18.592 -3.760 1.00 86.38 185 TRP A CA 1
ATOM 1401 C C . TRP A 1 185 ? 15.779 -19.831 -3.003 1.00 86.38 185 TRP A C 1
ATOM 1403 O O . TRP A 1 185 ? 16.078 -20.950 -3.432 1.00 86.38 185 TRP A O 1
ATOM 1413 N N . ASN A 1 186 ? 14.996 -19.647 -1.940 1.00 88.62 186 ASN A N 1
ATOM 1414 C CA . ASN A 1 186 ? 14.541 -20.739 -1.078 1.00 88.62 186 ASN A CA 1
ATOM 1415 C C . ASN A 1 186 ? 13.057 -21.090 -1.254 1.00 88.62 186 ASN A C 1
ATOM 1417 O O . ASN A 1 186 ? 12.686 -22.249 -1.073 1.00 88.62 186 ASN A O 1
ATOM 1421 N N . ASP A 1 187 ? 12.217 -20.146 -1.676 1.00 91.19 187 ASP A N 1
ATOM 1422 C CA . ASP A 1 187 ? 10.786 -20.388 -1.833 1.00 91.19 187 ASP A CA 1
ATOM 1423 C C . ASP A 1 187 ? 10.451 -21.021 -3.192 1.00 91.19 187 ASP A C 1
ATOM 1425 O O . ASP A 1 187 ? 10.952 -20.630 -4.260 1.00 91.19 187 ASP A O 1
ATOM 1429 N N . GLY A 1 188 ? 9.532 -21.990 -3.155 1.00 93.12 188 GLY A N 1
ATOM 1430 C CA . GLY A 1 188 ? 8.786 -22.415 -4.338 1.00 93.12 188 GLY A CA 1
ATOM 1431 C C . GLY A 1 188 ? 7.858 -21.301 -4.833 1.00 93.12 188 GLY A C 1
ATOM 1432 O O . GLY A 1 188 ? 7.525 -20.390 -4.075 1.00 93.12 188 GLY A O 1
ATOM 1433 N N . GLN A 1 189 ? 7.422 -21.376 -6.095 1.00 93.19 189 GLN A N 1
ATOM 1434 C CA . GLN A 1 189 ? 6.662 -20.298 -6.744 1.00 93.19 189 GLN A CA 1
ATOM 1435 C C . GLN A 1 189 ? 5.438 -19.850 -5.937 1.00 93.19 189 GLN A C 1
ATOM 1437 O O . GLN A 1 189 ? 5.263 -18.656 -5.722 1.00 93.19 189 GLN A O 1
ATOM 1442 N N . ASP A 1 190 ? 4.616 -20.787 -5.463 1.00 94.56 190 ASP A N 1
ATOM 1443 C CA . ASP A 1 190 ? 3.386 -20.448 -4.738 1.00 94.56 190 ASP A CA 1
ATOM 1444 C C . ASP A 1 190 ? 3.669 -19.767 -3.395 1.00 94.56 190 ASP A C 1
ATOM 1446 O O . ASP A 1 190 ? 3.007 -18.793 -3.051 1.00 94.56 190 ASP A O 1
ATOM 1450 N N . VAL A 1 191 ? 4.690 -20.228 -2.663 1.00 94.00 191 VAL A N 1
ATOM 1451 C CA . VAL A 1 191 ? 5.101 -19.626 -1.383 1.00 94.00 191 VAL A CA 1
ATOM 1452 C C . VAL A 1 191 ? 5.657 -18.221 -1.607 1.00 94.00 191 VAL A C 1
ATOM 1454 O O . VAL A 1 191 ? 5.291 -17.297 -0.886 1.00 94.00 191 VAL A O 1
ATOM 1457 N N . TYR A 1 192 ? 6.496 -18.054 -2.630 1.00 92.06 192 TYR A N 1
ATOM 1458 C CA . TYR A 1 192 ? 7.056 -16.762 -3.017 1.00 92.06 192 TYR A CA 1
ATOM 1459 C C . TYR A 1 192 ? 5.955 -15.754 -3.366 1.00 92.06 192 TYR A C 1
ATOM 1461 O O . TYR A 1 192 ? 5.948 -14.633 -2.862 1.00 92.06 192 TYR A O 1
ATOM 1469 N N . VAL A 1 193 ? 5.010 -16.167 -4.216 1.00 92.94 193 VAL A N 1
ATOM 1470 C CA . VAL A 1 193 ? 3.899 -15.319 -4.657 1.00 92.94 193 VAL A CA 1
ATOM 1471 C C . VAL A 1 193 ? 3.001 -14.964 -3.476 1.00 92.94 193 VAL A C 1
ATOM 1473 O O . VAL A 1 193 ? 2.717 -13.789 -3.284 1.00 92.94 193 VAL A O 1
ATOM 1476 N N . GLU A 1 194 ? 2.594 -15.935 -2.657 1.00 93.81 194 GLU A N 1
ATOM 1477 C CA . GLU A 1 194 ? 1.729 -15.677 -1.498 1.00 93.81 194 GLU A CA 1
ATOM 1478 C C . GLU A 1 194 ? 2.383 -14.711 -0.501 1.00 93.81 194 GLU A C 1
ATOM 1480 O O . GLU A 1 194 ? 1.723 -13.798 -0.010 1.00 93.81 194 GLU A O 1
ATOM 1485 N N . ARG A 1 195 ? 3.687 -14.858 -0.233 1.00 91.81 195 ARG A N 1
ATOM 1486 C CA . ARG A 1 195 ? 4.418 -13.942 0.657 1.00 91.81 195 ARG A CA 1
ATOM 1487 C C . ARG A 1 195 ? 4.434 -12.513 0.121 1.00 91.81 195 ARG A C 1
ATOM 1489 O O . ARG A 1 195 ? 4.152 -11.595 0.886 1.00 91.81 195 ARG A O 1
ATOM 1496 N N . TYR A 1 196 ? 4.692 -12.325 -1.174 1.00 91.25 196 TYR A N 1
ATOM 1497 C CA . TYR A 1 196 ? 4.644 -10.996 -1.791 1.00 91.25 196 TYR A CA 1
ATOM 1498 C C . TYR A 1 196 ? 3.235 -10.398 -1.796 1.00 91.25 196 TYR A C 1
ATOM 1500 O O . TYR A 1 196 ? 3.070 -9.230 -1.463 1.00 91.25 196 TYR A O 1
ATOM 1508 N N . LEU A 1 197 ? 2.205 -11.182 -2.129 1.00 93.62 197 LEU A N 1
ATOM 1509 C CA . LEU A 1 197 ? 0.826 -10.685 -2.101 1.00 93.62 197 LEU A CA 1
ATOM 1510 C C . LEU A 1 197 ? 0.377 -10.320 -0.684 1.00 93.62 197 LEU A C 1
ATOM 1512 O O . LEU A 1 197 ? -0.346 -9.341 -0.511 1.00 93.62 197 LEU A O 1
ATOM 1516 N N . SER A 1 198 ? 0.810 -11.078 0.323 1.00 93.12 198 SER A N 1
ATOM 1517 C CA . SER A 1 198 ? 0.564 -10.768 1.732 1.00 93.12 198 SER A CA 1
ATOM 1518 C C . SER A 1 198 ? 1.231 -9.451 2.140 1.00 93.12 198 SER A C 1
ATOM 1520 O O . SER A 1 198 ? 0.581 -8.586 2.724 1.00 93.12 198 SER A O 1
ATOM 1522 N N . GLU A 1 199 ? 2.498 -9.254 1.767 1.00 91.50 199 GLU A N 1
ATOM 1523 C CA . GLU A 1 199 ? 3.225 -8.000 1.995 1.00 91.50 199 GLU A CA 1
ATOM 1524 C C . GLU A 1 199 ? 2.515 -6.792 1.359 1.00 91.50 199 GLU A C 1
ATOM 1526 O O . GLU A 1 199 ? 2.227 -5.812 2.050 1.00 91.50 199 GLU A O 1
ATOM 1531 N N . GLU A 1 200 ? 2.159 -6.883 0.075 1.00 93.00 200 GLU A N 1
ATOM 1532 C CA . GLU A 1 200 ? 1.409 -5.833 -0.627 1.00 93.00 200 GLU A CA 1
ATOM 1533 C C . GLU A 1 200 ? 0.050 -5.563 0.023 1.00 93.00 200 GLU A C 1
ATOM 1535 O O . GLU A 1 200 ? -0.375 -4.411 0.145 1.00 93.00 200 GLU A O 1
ATOM 1540 N N . ALA A 1 201 ? -0.644 -6.614 0.466 1.00 94.38 201 ALA A N 1
ATOM 1541 C CA . ALA A 1 201 ? -1.931 -6.478 1.126 1.00 94.38 201 ALA A CA 1
ATOM 1542 C C . ALA A 1 201 ? -1.808 -5.725 2.451 1.00 94.38 201 ALA A C 1
ATOM 1544 O O . ALA A 1 201 ? -2.604 -4.817 2.688 1.00 94.38 201 ALA A O 1
ATOM 1545 N N . HIS A 1 202 ? -0.806 -6.036 3.276 1.00 92.19 202 HIS A N 1
ATOM 1546 C CA . HIS A 1 202 ? -0.574 -5.318 4.526 1.00 92.19 202 HIS A CA 1
ATOM 1547 C C . HIS A 1 202 ? -0.320 -3.821 4.290 1.00 92.19 202 HIS A C 1
ATOM 1549 O O . HIS A 1 202 ? -1.023 -2.995 4.876 1.00 92.19 202 HIS A O 1
ATOM 1555 N N . ALA A 1 203 ? 0.595 -3.472 3.377 1.00 91.44 203 ALA A N 1
ATOM 1556 C CA . ALA A 1 203 ? 0.879 -2.076 3.026 1.00 91.44 203 ALA A CA 1
ATOM 1557 C C . ALA A 1 203 ? -0.359 -1.356 2.453 1.00 91.44 203 ALA A C 1
ATOM 1559 O O . ALA A 1 203 ? -0.617 -0.184 2.738 1.00 91.44 203 ALA A O 1
ATOM 1560 N N . THR A 1 204 ? -1.181 -2.076 1.688 1.00 94.50 204 THR A N 1
ATOM 1561 C CA . THR A 1 204 ? -2.391 -1.535 1.065 1.00 94.50 204 THR A CA 1
ATOM 1562 C C . THR A 1 204 ? -3.520 -1.284 2.076 1.00 94.50 204 THR A C 1
ATOM 1564 O O . THR A 1 204 ? -4.270 -0.317 1.914 1.00 94.50 204 THR A O 1
ATOM 1567 N N . VAL A 1 205 ? -3.661 -2.105 3.127 1.00 94.25 205 VAL A N 1
ATOM 1568 C CA . VAL A 1 205 ? -4.681 -1.909 4.181 1.00 94.25 205 VAL A CA 1
ATOM 1569 C C . VAL A 1 205 ? -4.540 -0.526 4.816 1.00 94.25 205 VAL A C 1
ATOM 1571 O O . VAL A 1 205 ? -5.529 0.210 4.896 1.00 94.25 205 VAL A O 1
ATOM 1574 N N . ASP A 1 206 ? -3.312 -0.139 5.169 1.00 92.00 206 ASP A N 1
ATOM 1575 C CA . ASP A 1 206 ? -3.025 1.163 5.778 1.00 92.00 206 ASP A CA 1
ATOM 1576 C C . ASP A 1 206 ? -3.421 2.313 4.835 1.00 92.00 206 ASP A C 1
ATOM 1578 O O . ASP A 1 206 ? -3.991 3.317 5.270 1.00 92.00 206 ASP A O 1
ATOM 1582 N N . ARG A 1 207 ? -3.240 2.150 3.515 1.00 93.75 207 ARG A N 1
ATOM 1583 C CA . ARG A 1 207 ? -3.698 3.149 2.535 1.00 93.75 207 ARG A CA 1
ATOM 1584 C C . ARG A 1 207 ? -5.211 3.307 2.508 1.00 93.75 207 ARG A C 1
ATOM 1586 O O . ARG A 1 207 ? -5.675 4.435 2.377 1.00 93.75 207 ARG A O 1
ATOM 1593 N N . TYR A 1 208 ? -5.993 2.228 2.605 1.00 93.50 208 TYR A N 1
ATOM 1594 C CA . TYR A 1 208 ? -7.459 2.344 2.652 1.00 93.50 208 TYR A CA 1
ATOM 1595 C C . TYR A 1 208 ? -7.937 3.074 3.904 1.00 93.50 208 TYR A C 1
ATOM 1597 O O . TYR A 1 208 ? -8.941 3.786 3.855 1.00 93.50 208 TYR A O 1
ATOM 1605 N N . GLU A 1 209 ? -7.263 2.873 5.034 1.00 90.50 209 GLU A N 1
ATOM 1606 C CA . GLU A 1 209 ? -7.560 3.579 6.278 1.00 90.50 209 GLU A CA 1
ATOM 1607 C C . GLU A 1 209 ? -7.252 5.071 6.157 1.00 90.50 209 GLU A C 1
ATOM 1609 O O . GLU A 1 209 ? -8.168 5.890 6.239 1.00 90.50 209 GLU A O 1
ATOM 1614 N N . VAL A 1 210 ? -6.007 5.422 5.828 1.00 92.81 210 VAL A N 1
ATOM 1615 C C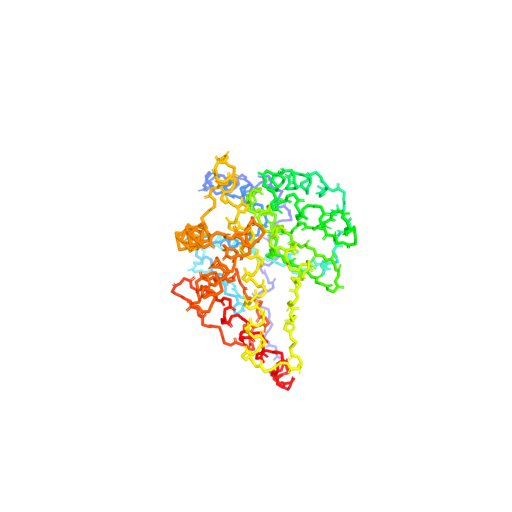A . VAL A 1 210 ? -5.593 6.826 5.698 1.00 92.81 210 VAL A CA 1
ATOM 1616 C C . VAL A 1 210 ? -6.379 7.541 4.606 1.00 92.81 210 VAL A C 1
ATOM 1618 O O . VAL A 1 210 ? -6.816 8.676 4.792 1.00 92.81 210 VAL A O 1
ATOM 1621 N N . ARG A 1 211 ? -6.649 6.884 3.475 1.00 92.69 211 ARG A N 1
ATOM 1622 C CA . ARG A 1 211 ? -7.472 7.478 2.421 1.00 92.69 211 ARG A CA 1
ATOM 1623 C C . ARG A 1 211 ? -8.888 7.784 2.904 1.00 92.69 211 ARG A C 1
ATOM 1625 O O . ARG A 1 211 ? -9.404 8.846 2.570 1.00 92.69 211 ARG A O 1
ATOM 1632 N N . ALA A 1 212 ? -9.526 6.891 3.662 1.00 88.44 212 ALA A N 1
ATOM 1633 C CA . ALA A 1 212 ? -10.862 7.151 4.198 1.00 88.44 212 ALA A CA 1
ATOM 1634 C C . ALA A 1 212 ? -10.870 8.389 5.115 1.00 88.44 212 ALA A C 1
ATOM 1636 O O . ALA A 1 212 ? -11.815 9.178 5.077 1.00 88.44 212 ALA A O 1
ATOM 1637 N N . ASP A 1 213 ? -9.803 8.606 5.885 1.00 88.69 213 ASP A N 1
ATOM 1638 C CA . ASP A 1 213 ? -9.637 9.797 6.725 1.00 88.69 213 ASP A CA 1
ATOM 1639 C C . ASP A 1 213 ? -9.444 11.069 5.898 1.00 88.69 213 ASP A C 1
ATOM 1641 O O . ASP A 1 213 ? -10.066 12.094 6.190 1.00 88.69 213 ASP A O 1
ATOM 1645 N N . LEU A 1 214 ? -8.631 11.002 4.841 1.00 86.94 214 LEU A N 1
ATOM 1646 C CA . LEU A 1 214 ? -8.411 12.123 3.926 1.00 86.94 214 LEU A CA 1
ATOM 1647 C C . LEU A 1 214 ? -9.670 12.463 3.121 1.00 86.94 214 LEU A C 1
ATOM 1649 O O . LEU A 1 214 ? -9.984 13.639 2.948 1.00 86.94 214 LEU A O 1
ATOM 1653 N N . LEU A 1 215 ? -10.430 11.462 2.669 1.00 87.69 215 LEU A N 1
ATOM 1654 C CA . LEU A 1 215 ? -11.710 11.661 1.986 1.00 87.69 215 LEU A CA 1
ATOM 1655 C C . LEU A 1 215 ? -12.721 12.398 2.863 1.00 87.69 215 LEU A C 1
ATOM 1657 O O . LEU A 1 215 ? -13.352 13.342 2.396 1.00 87.69 215 LEU A O 1
ATOM 1661 N N . ARG A 1 216 ? -12.860 12.005 4.138 1.00 87.00 216 ARG A N 1
ATOM 1662 C CA . ARG A 1 216 ? -13.765 12.678 5.091 1.00 87.00 216 ARG A CA 1
ATOM 1663 C C . ARG A 1 216 ? -13.416 14.154 5.295 1.00 87.00 216 ARG A C 1
ATOM 1665 O O . ARG A 1 216 ? -14.273 14.933 5.697 1.00 87.00 216 ARG A O 1
ATOM 1672 N N . GLN A 1 217 ? -12.175 14.530 5.000 1.00 86.81 217 GLN A N 1
ATOM 1673 C CA . GLN A 1 217 ? -11.661 15.895 5.073 1.00 86.81 217 GLN A CA 1
ATOM 1674 C C . GLN A 1 217 ? -11.637 16.606 3.706 1.00 86.81 217 GLN A C 1
ATOM 1676 O O . GLN A 1 217 ? -11.170 17.737 3.626 1.00 86.81 217 GLN A O 1
ATOM 1681 N N . ASN A 1 218 ? -12.137 15.975 2.634 1.00 87.25 218 ASN A N 1
ATOM 1682 C CA . ASN A 1 218 ? -12.050 16.453 1.247 1.00 87.25 218 ASN A CA 1
ATOM 1683 C C . ASN A 1 218 ? -10.604 16.687 0.754 1.00 87.25 218 ASN A C 1
ATOM 1685 O O . ASN A 1 218 ? -10.354 17.568 -0.065 1.00 87.25 218 ASN A O 1
ATOM 1689 N N . LEU A 1 219 ? -9.645 15.902 1.256 1.00 83.06 219 LEU A N 1
ATOM 1690 C CA . LEU A 1 219 ? -8.213 16.005 0.935 1.00 83.06 219 LEU A CA 1
ATOM 1691 C C . LEU A 1 219 ? -7.722 14.933 -0.052 1.00 83.06 219 LEU A C 1
ATOM 1693 O O . LEU A 1 219 ? -6.560 14.938 -0.449 1.00 83.06 219 LEU A O 1
ATOM 1697 N N . SER A 1 220 ? -8.587 14.003 -0.454 1.00 85.00 220 SER A N 1
ATOM 1698 C CA . SER A 1 220 ? -8.309 13.002 -1.487 1.00 85.00 220 SER A CA 1
ATOM 1699 C C . SER A 1 220 ? -9.512 12.890 -2.421 1.00 85.00 220 SER A C 1
ATOM 1701 O O . SER A 1 220 ? -10.644 13.125 -2.008 1.00 85.00 220 SER A O 1
ATOM 1703 N N . SER A 1 221 ? -9.272 12.548 -3.684 1.00 79.06 221 SER A N 1
ATOM 1704 C CA . SER A 1 221 ? -10.309 12.254 -4.687 1.00 79.06 221 SER A CA 1
ATOM 1705 C C . SER A 1 221 ? -10.028 10.961 -5.458 1.00 79.06 221 SER A C 1
ATOM 1707 O O . SER A 1 221 ? -10.830 10.533 -6.287 1.00 79.06 221 SER A O 1
ATOM 1709 N N . THR A 1 222 ? -8.891 10.325 -5.183 1.00 79.75 222 THR A N 1
ATOM 1710 C CA . THR A 1 222 ? -8.408 9.120 -5.853 1.00 79.75 222 THR A CA 1
ATOM 1711 C C . THR A 1 222 ? -9.367 7.978 -5.613 1.00 79.75 222 THR A C 1
ATOM 1713 O O . THR A 1 222 ? -9.700 7.743 -4.465 1.00 79.75 222 THR A O 1
ATOM 1716 N N . ALA A 1 223 ? -9.781 7.229 -6.628 1.00 81.12 223 ALA A N 1
ATOM 1717 C CA . ALA A 1 223 ? -10.538 5.996 -6.422 1.00 81.12 223 ALA A CA 1
ATOM 1718 C C . ALA A 1 223 ? -9.586 4.804 -6.253 1.00 81.12 223 ALA A C 1
ATOM 1720 O O . ALA A 1 223 ? -8.651 4.623 -7.032 1.00 81.12 223 ALA A O 1
ATOM 1721 N N . PHE A 1 224 ? -9.831 3.977 -5.246 1.00 85.94 224 PHE A N 1
ATOM 1722 C CA . PHE A 1 224 ? -9.162 2.711 -5.012 1.00 85.94 224 PHE A CA 1
ATOM 1723 C C . PHE A 1 224 ? -10.044 1.555 -5.507 1.00 85.94 224 PHE A C 1
ATOM 1725 O O . PHE A 1 224 ? -11.277 1.617 -5.435 1.00 85.94 224 PHE A O 1
ATOM 1732 N N . PRO A 1 225 ? -9.438 0.451 -5.980 1.00 87.50 225 PRO A N 1
ATOM 1733 C CA . PRO A 1 225 ? -10.163 -0.803 -6.169 1.00 87.50 225 PRO A CA 1
ATOM 1734 C C . PRO A 1 225 ? -10.881 -1.198 -4.871 1.00 87.50 225 PRO A C 1
ATOM 1736 O O . PRO A 1 225 ? -10.487 -0.760 -3.804 1.00 87.50 225 PRO A O 1
ATOM 1739 N N . LEU A 1 226 ? -11.915 -2.036 -4.907 1.00 91.31 226 LEU A N 1
ATOM 1740 C CA . LEU A 1 226 ? -12.472 -2.690 -3.704 1.00 91.31 226 LEU A CA 1
ATOM 1741 C C . LEU A 1 226 ? -12.950 -1.783 -2.546 1.00 91.31 226 LEU A C 1
ATOM 1743 O O . LEU A 1 226 ? -13.292 -2.322 -1.498 1.00 91.31 226 LEU A O 1
ATOM 1747 N N . GLU A 1 227 ? -13.038 -0.455 -2.704 1.00 89.75 227 GLU A N 1
ATOM 1748 C CA . GLU A 1 227 ? -13.422 0.471 -1.620 1.00 89.75 227 GLU A CA 1
ATOM 1749 C C . GLU A 1 227 ? -14.697 0.044 -0.900 1.00 89.75 227 GLU A C 1
ATOM 1751 O O . GLU A 1 227 ? -14.738 -0.017 0.327 1.00 89.75 227 GLU A O 1
ATOM 1756 N N . HIS A 1 228 ? -15.723 -0.303 -1.674 1.00 91.25 228 HIS A N 1
ATOM 1757 C CA . HIS A 1 228 ? -16.996 -0.757 -1.137 1.00 91.25 228 HIS A CA 1
ATOM 1758 C C . HIS A 1 228 ? -16.851 -2.059 -0.335 1.00 91.25 228 HIS A C 1
ATOM 1760 O O . HIS A 1 228 ? -17.376 -2.163 0.770 1.00 91.25 228 HIS A O 1
ATOM 1766 N N . ALA A 1 229 ? -16.103 -3.038 -0.852 1.00 93.50 229 ALA A N 1
ATOM 1767 C CA . ALA A 1 229 ? -15.883 -4.312 -0.167 1.00 93.50 229 ALA A CA 1
ATOM 1768 C C . ALA A 1 229 ? -15.076 -4.130 1.131 1.00 93.50 229 ALA A C 1
ATOM 1770 O O . ALA A 1 229 ? -15.396 -4.740 2.149 1.00 93.50 229 ALA A O 1
ATOM 1771 N N . VAL A 1 230 ? -14.071 -3.250 1.116 1.00 94.19 230 VAL A N 1
ATOM 1772 C CA . VAL A 1 230 ? -13.281 -2.889 2.300 1.00 94.19 230 VAL A CA 1
ATOM 1773 C C . VAL A 1 230 ? -14.146 -2.183 3.344 1.00 94.19 230 VAL A C 1
ATOM 1775 O O . VAL A 1 230 ? -14.099 -2.550 4.517 1.00 94.19 230 VAL A O 1
ATOM 1778 N N . ALA A 1 231 ? -14.971 -1.214 2.938 1.00 89.88 231 ALA A N 1
ATOM 1779 C CA . ALA A 1 231 ? -15.883 -0.516 3.840 1.00 89.88 231 ALA A CA 1
ATOM 1780 C C . ALA A 1 231 ? -16.891 -1.478 4.492 1.00 89.88 231 ALA A C 1
ATOM 1782 O O . ALA A 1 231 ? -17.082 -1.433 5.707 1.00 89.88 231 ALA A O 1
ATOM 1783 N N . GLN A 1 232 ? -17.468 -2.398 3.712 1.00 94.56 232 GLN A N 1
ATOM 1784 C CA . GLN A 1 232 ? -18.370 -3.431 4.226 1.00 94.56 232 GLN A CA 1
ATOM 1785 C C . GLN A 1 232 ? -17.678 -4.374 5.216 1.00 94.56 232 GLN A C 1
ATOM 1787 O O . GLN A 1 232 ? -18.232 -4.659 6.276 1.00 94.56 232 GLN A O 1
ATOM 1792 N N . ALA A 1 233 ? -16.469 -4.847 4.900 1.00 94.50 233 ALA A N 1
ATOM 1793 C CA . ALA A 1 233 ? -15.715 -5.723 5.795 1.00 94.50 233 ALA A CA 1
ATOM 1794 C C . ALA A 1 233 ? -15.346 -5.021 7.105 1.00 94.50 233 ALA A C 1
ATOM 1796 O O . ALA A 1 233 ? -15.508 -5.609 8.173 1.00 94.50 233 ALA A O 1
ATOM 1797 N N . ARG A 1 234 ? -14.928 -3.751 7.033 1.00 93.75 234 ARG A N 1
ATOM 1798 C CA . ARG A 1 234 ? -14.644 -2.914 8.204 1.00 93.75 234 ARG A CA 1
ATOM 1799 C C . ARG A 1 234 ? -15.876 -2.754 9.092 1.00 93.75 234 ARG A C 1
ATOM 1801 O O . ARG A 1 234 ? -15.785 -2.987 10.293 1.00 93.75 234 ARG A O 1
ATOM 1808 N N . GLN A 1 235 ? -17.019 -2.386 8.508 1.00 94.19 235 GLN A N 1
ATOM 1809 C CA . GLN A 1 235 ? -18.268 -2.216 9.252 1.00 94.19 235 GLN A CA 1
ATOM 1810 C C . GLN A 1 235 ? -18.688 -3.525 9.929 1.00 94.19 235 GLN A C 1
ATOM 1812 O O . GLN A 1 235 ? -18.902 -3.550 11.139 1.00 94.19 235 GLN A O 1
ATOM 1817 N N . LYS A 1 236 ? -18.748 -4.621 9.164 1.00 95.38 236 LYS A N 1
ATOM 1818 C CA . LYS A 1 236 ? -19.155 -5.932 9.677 1.00 95.38 236 LYS A CA 1
ATOM 1819 C C . LYS A 1 236 ? -18.253 -6.402 10.822 1.00 95.38 236 LYS A C 1
ATOM 1821 O O . LYS A 1 236 ? -18.763 -6.840 11.848 1.00 95.38 236 LYS A O 1
ATOM 1826 N N . ALA A 1 237 ? -16.935 -6.282 10.667 1.00 95.06 237 ALA A N 1
ATOM 1827 C CA . ALA A 1 237 ? -15.981 -6.665 11.704 1.00 95.06 237 ALA A CA 1
ATOM 1828 C C . ALA A 1 237 ? -16.107 -5.788 12.961 1.00 95.06 237 ALA A C 1
ATOM 1830 O O . ALA A 1 237 ? -16.023 -6.301 14.072 1.00 95.06 237 ALA A O 1
ATOM 1831 N N . GLY A 1 238 ? -16.370 -4.485 12.809 1.00 93.44 238 GLY A N 1
ATOM 1832 C CA . GLY A 1 238 ? -16.633 -3.592 13.942 1.00 93.44 238 GLY A CA 1
ATOM 1833 C C . GLY A 1 238 ? -17.905 -3.970 14.711 1.00 93.44 238 GLY A C 1
ATOM 1834 O O . GLY A 1 238 ? -17.899 -4.024 15.939 1.00 93.44 238 GLY A O 1
ATOM 1835 N N . GLU A 1 239 ? -18.987 -4.301 14.002 1.00 95.75 239 GLU A N 1
ATOM 1836 C CA . GLU A 1 239 ? -20.238 -4.781 14.607 1.00 95.75 239 GLU A CA 1
ATOM 1837 C C . GLU A 1 239 ? -20.069 -6.150 15.293 1.00 95.75 239 GLU A C 1
ATOM 1839 O O . GLU A 1 239 ? -20.655 -6.408 16.347 1.00 95.75 239 GLU A O 1
ATOM 1844 N N . GLU A 1 240 ? -19.275 -7.052 14.712 1.00 96.19 240 GLU A N 1
ATOM 1845 C CA . GLU A 1 240 ? -18.917 -8.345 15.310 1.00 96.19 240 GLU A CA 1
ATOM 1846 C C . GLU A 1 240 ? -18.067 -8.179 16.574 1.00 96.19 240 GLU A C 1
ATOM 1848 O O . GLU A 1 240 ? -18.369 -8.810 17.591 1.00 96.19 240 GLU A O 1
ATOM 1853 N N . ALA A 1 241 ? -17.073 -7.291 16.549 1.00 95.50 241 ALA A N 1
ATOM 1854 C CA . ALA A 1 241 ? -16.231 -6.973 17.697 1.00 95.50 241 ALA A CA 1
ATOM 1855 C C . ALA A 1 241 ? -17.043 -6.374 18.856 1.00 95.50 241 ALA A C 1
ATOM 1857 O O . ALA A 1 241 ? -16.922 -6.834 19.993 1.00 95.50 241 ALA A O 1
ATOM 1858 N N . LEU A 1 242 ? -17.944 -5.427 18.557 1.00 94.44 242 LEU A N 1
ATOM 1859 C CA . LEU A 1 242 ? -18.839 -4.820 19.545 1.00 94.44 242 LEU A CA 1
ATOM 1860 C C . LEU A 1 242 ? -19.760 -5.862 20.193 1.00 94.44 242 LEU A C 1
ATOM 1862 O O . LEU A 1 242 ? -19.896 -5.892 21.414 1.00 94.44 242 LEU A O 1
ATOM 1866 N N . ARG A 1 243 ? -20.371 -6.746 19.391 1.00 97.12 243 ARG A N 1
ATOM 1867 C CA . ARG A 1 243 ? -21.223 -7.836 19.904 1.00 97.12 243 ARG A CA 1
ATOM 1868 C C . ARG A 1 243 ? -20.451 -8.843 20.749 1.00 97.12 243 ARG A C 1
ATOM 1870 O O . ARG A 1 243 ? -21.027 -9.427 21.662 1.00 97.12 243 ARG A O 1
ATOM 1877 N N . SER A 1 244 ? -19.176 -9.049 20.437 1.00 96.50 244 SER A N 1
ATOM 1878 C CA . SER A 1 244 ? -18.302 -9.984 21.148 1.00 96.50 244 SER A CA 1
ATOM 1879 C C . SER A 1 244 ? -17.661 -9.370 22.397 1.00 96.50 244 SER A C 1
ATOM 1881 O O . SER A 1 244 ? -16.997 -10.087 23.140 1.00 96.50 244 SER A O 1
ATOM 1883 N N . GLY A 1 245 ? -17.855 -8.068 22.642 1.00 96.25 245 GLY A N 1
ATOM 1884 C CA . GLY A 1 245 ? -17.280 -7.369 23.791 1.00 96.25 245 GLY A CA 1
ATOM 1885 C C . GLY A 1 245 ? -15.751 -7.301 23.763 1.00 96.25 245 GLY A C 1
ATOM 1886 O O . GLY A 1 245 ? -15.134 -7.336 24.825 1.00 96.25 245 GLY A O 1
ATOM 1887 N N . LEU A 1 246 ? -15.145 -7.247 22.570 1.00 96.62 246 LEU A N 1
ATOM 1888 C CA . LEU A 1 246 ? -13.691 -7.140 22.421 1.00 96.62 246 LEU A CA 1
ATOM 1889 C C . LEU A 1 246 ? -13.175 -5.815 22.999 1.00 96.62 246 LEU A C 1
ATOM 1891 O O . LEU A 1 246 ? -13.854 -4.788 22.920 1.00 96.62 246 LEU A O 1
ATOM 1895 N N . SER A 1 247 ? -11.951 -5.816 23.533 1.00 96.44 247 SER A N 1
ATOM 1896 C CA . SER A 1 247 ? -11.252 -4.573 23.885 1.00 96.44 247 SER A CA 1
ATOM 1897 C C . SER A 1 247 ? -10.987 -3.707 22.646 1.00 96.44 247 SER A C 1
ATOM 1899 O O . SER A 1 247 ? -11.136 -4.153 21.507 1.00 96.44 247 SER A O 1
ATOM 1901 N N . GLU A 1 248 ? -10.574 -2.454 22.843 1.00 90.12 248 GLU A N 1
ATOM 1902 C CA . GLU A 1 248 ? -10.233 -1.550 21.736 1.00 90.12 248 GLU A CA 1
ATOM 1903 C C . GLU A 1 248 ? -9.099 -2.112 20.861 1.00 90.12 248 GLU A C 1
ATOM 1905 O O . GLU A 1 248 ? -9.207 -2.119 19.635 1.00 90.12 248 GLU A O 1
ATOM 1910 N N . GLU A 1 249 ? -8.050 -2.662 21.481 1.00 92.19 249 GLU A N 1
ATOM 1911 C CA . GLU A 1 249 ? -6.918 -3.255 20.762 1.00 92.19 249 GLU A CA 1
ATOM 1912 C C . GLU A 1 249 ? -7.335 -4.507 19.975 1.00 92.19 249 GLU A C 1
ATOM 1914 O O . GLU A 1 249 ? -6.974 -4.673 18.807 1.00 92.19 249 GLU A O 1
ATOM 1919 N N . GLU A 1 250 ? -8.133 -5.382 20.590 1.00 95.44 250 GLU A N 1
ATOM 1920 C CA . GLU A 1 250 ? -8.664 -6.575 19.927 1.00 95.44 250 GLU A CA 1
ATOM 1921 C C . GLU A 1 250 ? -9.627 -6.209 18.796 1.00 95.44 250 GLU A C 1
ATOM 1923 O O . GLU A 1 250 ? -9.597 -6.836 17.739 1.00 95.44 250 GLU A O 1
ATOM 1928 N N . THR A 1 251 ? -10.437 -5.165 18.981 1.00 93.81 251 THR A N 1
ATOM 1929 C CA . THR A 1 251 ? -11.330 -4.627 17.950 1.00 93.81 251 THR A CA 1
ATOM 1930 C C . THR A 1 251 ? -10.529 -4.105 16.763 1.00 93.81 251 THR A C 1
ATOM 1932 O O . THR A 1 251 ? -10.814 -4.485 15.627 1.00 93.81 251 THR A O 1
ATOM 1935 N N . ALA A 1 252 ? -9.501 -3.284 17.004 1.00 89.31 252 ALA A N 1
ATOM 1936 C CA . ALA A 1 252 ? -8.641 -2.750 15.951 1.00 89.31 252 ALA A CA 1
ATOM 1937 C C . ALA A 1 252 ? -7.974 -3.878 15.151 1.00 89.31 252 ALA A C 1
ATOM 1939 O O . ALA A 1 252 ? -7.997 -3.864 13.920 1.00 89.31 252 ALA A O 1
ATOM 1940 N N . ARG A 1 253 ? -7.462 -4.905 15.840 1.00 92.31 253 ARG A N 1
ATOM 1941 C CA . ARG A 1 253 ? -6.870 -6.092 15.208 1.00 92.31 253 ARG A CA 1
ATOM 1942 C C . ARG A 1 253 ? -7.891 -6.894 14.405 1.00 92.31 253 ARG A C 1
ATOM 1944 O O . ARG A 1 253 ? -7.632 -7.243 13.260 1.00 92.31 253 ARG A O 1
ATOM 1951 N N . HIS A 1 254 ? -9.072 -7.136 14.968 1.00 93.50 254 HIS A N 1
ATOM 1952 C CA . HIS A 1 254 ? -10.133 -7.890 14.305 1.00 93.50 254 HIS A CA 1
ATOM 1953 C C . HIS A 1 254 ? -10.624 -7.197 13.025 1.00 93.50 254 HIS A C 1
ATOM 1955 O O . HIS A 1 254 ? -10.813 -7.840 11.988 1.00 93.50 254 HIS A O 1
ATOM 1961 N N . VAL A 1 255 ? -10.785 -5.872 13.080 1.00 93.19 255 VAL A N 1
ATOM 1962 C CA . VAL A 1 255 ? -11.130 -5.040 11.923 1.00 93.19 255 VAL A CA 1
ATOM 1963 C C . VAL A 1 255 ? -10.008 -5.056 10.886 1.00 93.19 255 VAL A C 1
ATOM 1965 O O . VAL A 1 255 ? -10.289 -5.258 9.702 1.00 93.19 255 VAL A O 1
ATOM 1968 N N . TYR A 1 256 ? -8.754 -4.890 11.313 1.00 93.25 256 TYR A N 1
ATOM 1969 C CA . TYR A 1 256 ? -7.591 -4.957 10.430 1.00 93.25 256 TYR A CA 1
ATOM 1970 C C . TYR A 1 256 ? -7.539 -6.291 9.678 1.00 93.25 256 TYR A C 1
ATOM 1972 O O . TYR A 1 256 ? -7.489 -6.297 8.450 1.00 93.25 256 TYR A O 1
ATOM 1980 N N . ASP A 1 257 ? -7.661 -7.417 10.384 1.00 95.06 257 ASP A N 1
ATOM 1981 C CA . ASP A 1 257 ? -7.618 -8.756 9.791 1.00 95.06 257 ASP A CA 1
ATOM 1982 C C . ASP A 1 257 ? -8.749 -8.977 8.776 1.00 95.06 257 ASP A C 1
ATOM 1984 O O . ASP A 1 257 ? -8.566 -9.640 7.751 1.00 95.06 257 ASP A O 1
ATOM 1988 N N . ALA A 1 258 ? -9.939 -8.426 9.035 1.00 96.75 258 ALA A N 1
ATOM 1989 C CA . ALA A 1 258 ? -11.060 -8.502 8.103 1.00 96.75 258 ALA A CA 1
ATOM 1990 C C . ALA A 1 258 ? -10.795 -7.720 6.813 1.00 96.75 258 ALA A C 1
ATOM 1992 O O . ALA A 1 258 ? -11.056 -8.235 5.722 1.00 96.75 258 ALA A O 1
ATOM 1993 N N . VAL A 1 259 ? -10.246 -6.509 6.923 1.00 96.06 259 VAL A N 1
ATOM 1994 C CA . VAL A 1 259 ? -9.874 -5.696 5.760 1.00 96.06 259 VAL A CA 1
ATOM 1995 C C . VAL A 1 259 ? -8.716 -6.341 5.001 1.00 96.06 259 VAL A C 1
ATOM 1997 O O . VAL A 1 259 ? -8.796 -6.473 3.779 1.00 96.06 259 VAL A O 1
ATOM 2000 N N . PHE A 1 260 ? -7.693 -6.822 5.709 1.00 95.69 260 PHE A N 1
ATOM 2001 C CA . PHE A 1 260 ? -6.563 -7.546 5.133 1.00 95.69 260 PHE A CA 1
ATOM 2002 C C . PHE A 1 260 ? -7.031 -8.723 4.279 1.00 95.69 260 PHE A C 1
ATOM 2004 O O . PHE A 1 260 ? -6.628 -8.828 3.125 1.00 95.69 260 PHE A O 1
ATOM 2011 N N . ARG A 1 261 ? -7.949 -9.562 4.782 1.00 97.31 261 ARG A N 1
ATOM 2012 C CA . ARG A 1 261 ? -8.491 -10.692 4.006 1.00 97.31 261 ARG A CA 1
ATOM 2013 C C . ARG A 1 261 ? -9.132 -10.252 2.689 1.00 97.31 261 ARG A C 1
ATOM 2015 O O . ARG A 1 261 ? -8.917 -10.909 1.674 1.00 97.31 261 ARG A O 1
ATOM 2022 N N . VAL A 1 262 ? -9.894 -9.156 2.686 1.00 97.88 262 VAL A N 1
ATOM 2023 C CA . VAL A 1 262 ? -10.520 -8.624 1.461 1.00 97.88 262 VAL A CA 1
ATOM 2024 C C . VAL A 1 262 ? -9.473 -8.114 0.478 1.00 97.88 262 VAL A C 1
ATOM 2026 O O . VAL A 1 262 ? -9.531 -8.450 -0.705 1.00 97.88 262 VAL A O 1
ATOM 2029 N N . VAL A 1 263 ? -8.513 -7.323 0.955 1.00 96.69 263 VAL A N 1
ATOM 2030 C CA . VAL A 1 263 ? -7.444 -6.766 0.117 1.00 96.69 263 VAL A CA 1
ATOM 2031 C C . VAL A 1 263 ? -6.584 -7.887 -0.466 1.00 96.69 263 VAL A C 1
ATOM 2033 O O . VAL A 1 263 ? -6.387 -7.951 -1.678 1.00 96.69 263 VAL A O 1
ATOM 2036 N N . HIS A 1 264 ? -6.146 -8.819 0.377 1.00 96.00 264 HIS A N 1
ATOM 2037 C CA . HIS A 1 264 ? -5.334 -9.965 -0.006 1.00 96.00 264 HIS A CA 1
ATOM 2038 C C . HIS A 1 264 ? -6.047 -10.871 -1.018 1.00 96.00 264 HIS A C 1
ATOM 2040 O O . HIS A 1 264 ? -5.470 -11.239 -2.041 1.00 96.00 264 HIS A O 1
ATOM 2046 N N . GLN A 1 265 ? -7.334 -11.168 -0.807 1.00 96.88 265 GLN A N 1
ATOM 2047 C CA . GLN A 1 265 ? -8.116 -11.902 -1.802 1.00 96.88 265 GLN A CA 1
ATOM 2048 C C . GLN A 1 265 ? -8.233 -11.116 -3.113 1.00 96.88 265 GLN A C 1
ATOM 2050 O O . GLN A 1 265 ? -8.105 -11.691 -4.188 1.00 96.88 265 GLN A O 1
ATOM 2055 N N . GLY A 1 266 ? -8.382 -9.793 -3.045 1.00 96.19 266 GLY A N 1
ATOM 2056 C CA . GLY A 1 266 ? -8.355 -8.920 -4.214 1.00 96.19 266 GLY A CA 1
ATOM 2057 C C . GLY A 1 266 ? -7.075 -9.036 -5.043 1.00 96.19 266 GLY A C 1
ATOM 2058 O O . GLY A 1 266 ? -7.136 -9.059 -6.273 1.00 96.19 266 GLY A O 1
ATOM 2059 N N . PHE A 1 267 ? -5.918 -9.151 -4.389 1.00 95.00 267 PHE A N 1
ATOM 2060 C CA . PHE A 1 267 ? -4.645 -9.425 -5.056 1.00 95.00 267 PHE A CA 1
ATOM 2061 C C . PHE A 1 267 ? -4.648 -10.794 -5.751 1.00 95.00 267 PHE A C 1
ATOM 2063 O O . PHE A 1 267 ? -4.280 -10.884 -6.925 1.00 95.00 267 PHE A O 1
ATOM 2070 N N . LYS A 1 268 ? -5.135 -11.839 -5.071 1.00 94.50 268 LYS A N 1
ATOM 2071 C CA . LYS A 1 268 ? -5.248 -13.206 -5.618 1.00 94.50 268 LYS A CA 1
ATOM 2072 C C . LYS A 1 268 ? -6.250 -13.311 -6.770 1.00 94.50 268 LYS A C 1
ATOM 2074 O O . LYS A 1 268 ? -6.047 -14.098 -7.689 1.00 94.50 268 LYS A O 1
ATOM 2079 N N . ASP A 1 269 ? -7.279 -12.474 -6.766 1.00 93.19 269 ASP A N 1
ATOM 2080 C CA . ASP A 1 269 ? -8.290 -12.390 -7.823 1.00 93.19 269 ASP A CA 1
ATOM 2081 C C . ASP A 1 269 ? -7.869 -11.464 -8.980 1.00 93.19 269 ASP A C 1
ATOM 2083 O O . ASP A 1 269 ? -8.660 -11.205 -9.893 1.00 93.19 269 ASP A O 1
ATOM 2087 N N . GLY A 1 270 ? -6.648 -10.918 -8.938 1.00 89.88 270 GLY A N 1
ATOM 2088 C CA . GLY A 1 270 ? -6.104 -10.047 -9.977 1.00 89.88 270 GLY A CA 1
ATOM 2089 C C . GLY A 1 270 ? -6.802 -8.687 -10.084 1.00 89.88 270 GLY A C 1
ATOM 2090 O O . GLY A 1 270 ? -6.885 -8.119 -11.170 1.00 89.88 270 GLY A O 1
ATOM 2091 N N . LYS A 1 271 ? -7.340 -8.160 -8.976 1.00 92.12 271 LYS A N 1
ATOM 2092 C CA . LYS A 1 271 ? -8.030 -6.854 -8.928 1.00 92.12 271 LYS A CA 1
ATOM 2093 C C . LYS A 1 271 ? -7.081 -5.663 -8.806 1.00 92.12 271 LYS A C 1
ATOM 2095 O O . LYS A 1 271 ? -7.504 -4.530 -9.032 1.00 92.12 271 LYS A O 1
ATOM 2100 N N . PHE A 1 272 ? -5.821 -5.922 -8.470 1.00 90.00 272 PHE A N 1
ATOM 2101 C CA . PHE A 1 272 ? -4.754 -4.930 -8.394 1.00 90.00 272 PHE A CA 1
ATOM 2102 C C . PHE A 1 272 ? -3.768 -5.126 -9.541 1.00 90.00 272 PHE A C 1
ATOM 2104 O O . PHE A 1 272 ? -3.421 -6.259 -9.889 1.00 90.00 272 PHE A O 1
ATOM 2111 N N . PHE A 1 273 ? -3.287 -4.015 -10.096 1.00 87.56 273 PHE A N 1
ATOM 2112 C CA . PHE A 1 273 ? -2.466 -3.995 -11.303 1.00 87.56 273 PHE A CA 1
ATOM 2113 C C . PHE A 1 273 ? -1.166 -3.229 -11.083 1.00 87.56 273 PHE A C 1
ATOM 2115 O O . PHE A 1 273 ? -1.161 -2.202 -10.402 1.00 87.56 273 PHE A O 1
ATOM 2122 N N . VAL A 1 274 ? -0.093 -3.694 -11.719 1.00 82.94 274 VAL A N 1
ATOM 2123 C CA . VAL A 1 274 ? 1.189 -2.982 -11.770 1.00 82.94 274 VAL A CA 1
ATOM 2124 C C . VAL A 1 274 ? 1.219 -2.014 -12.955 1.00 82.94 274 VAL A C 1
ATOM 2126 O O . VAL A 1 274 ? 0.667 -2.291 -14.021 1.00 82.94 274 VAL A O 1
ATOM 2129 N N . GLY A 1 275 ? 1.876 -0.864 -12.776 1.00 67.00 275 GLY A N 1
ATOM 2130 C CA . GLY A 1 275 ? 1.936 0.222 -13.768 1.00 67.00 275 GLY A CA 1
ATOM 2131 C C . GLY A 1 275 ? 2.826 -0.042 -14.990 1.00 67.00 275 GLY A C 1
ATOM 2132 O O . GLY A 1 275 ? 2.985 0.840 -15.829 1.00 67.00 275 GLY A O 1
ATOM 2133 N N . GLY A 1 276 ? 3.424 -1.226 -15.089 1.00 67.19 276 GLY A N 1
ATOM 2134 C CA . GLY A 1 276 ? 4.312 -1.623 -16.174 1.00 67.19 276 GLY A CA 1
ATOM 2135 C C . GLY A 1 276 ? 5.270 -2.718 -15.725 1.00 67.19 276 GLY A C 1
ATOM 2136 O O . GLY A 1 276 ? 5.428 -2.970 -14.532 1.00 67.19 276 GLY A O 1
ATOM 2137 N N . VAL A 1 277 ? 5.905 -3.371 -16.691 1.00 71.94 277 VAL A N 1
ATOM 2138 C CA . VAL A 1 277 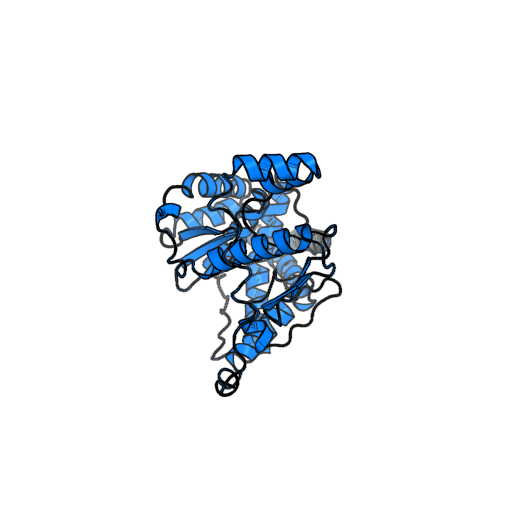? 6.938 -4.382 -16.464 1.00 71.94 277 VAL A CA 1
ATOM 2139 C C . VAL A 1 277 ? 8.164 -3.979 -17.276 1.00 71.94 277 VAL A C 1
ATOM 2141 O O . VAL A 1 277 ? 8.031 -3.370 -18.337 1.00 71.94 277 VAL A O 1
ATOM 2144 N N . SER A 1 278 ? 9.370 -4.235 -16.762 1.00 72.69 278 SER A N 1
ATOM 2145 C CA . SER A 1 278 ? 10.578 -3.910 -17.522 1.00 72.69 278 SER A CA 1
ATOM 2146 C C . SER A 1 278 ? 10.644 -4.758 -18.803 1.00 72.69 278 SER A C 1
ATOM 2148 O O . SER A 1 278 ? 10.278 -5.936 -18.765 1.00 72.69 278 SER A O 1
ATOM 2150 N N . PRO A 1 279 ? 11.147 -4.218 -19.930 1.00 74.12 279 PRO A N 1
ATOM 2151 C CA . PRO A 1 279 ? 11.319 -4.995 -21.160 1.00 74.12 279 PRO A CA 1
ATOM 2152 C C . PRO A 1 279 ? 12.144 -6.269 -20.947 1.00 74.12 279 PRO A C 1
ATOM 2154 O O . PRO A 1 279 ? 11.909 -7.291 -21.583 1.00 74.12 279 PRO A O 1
ATOM 2157 N N . GLU A 1 280 ? 13.113 -6.227 -20.031 1.00 70.38 280 GLU A N 1
ATOM 2158 C CA . GLU A 1 280 ? 13.917 -7.379 -19.628 1.00 70.38 280 GLU A CA 1
ATOM 2159 C C . GLU A 1 280 ? 13.057 -8.495 -19.054 1.00 70.38 280 GLU A C 1
ATOM 2161 O O . GLU A 1 280 ? 13.260 -9.652 -19.406 1.00 70.38 280 GLU A O 1
ATOM 2166 N N . LEU A 1 281 ? 12.116 -8.143 -18.182 1.00 73.56 281 LEU A N 1
ATOM 2167 C CA . LEU A 1 281 ? 11.243 -9.091 -17.519 1.00 73.56 281 LEU A CA 1
ATOM 2168 C C . LEU A 1 281 ? 10.166 -9.611 -18.490 1.00 73.56 281 LEU A C 1
ATOM 2170 O O . LEU A 1 281 ? 9.891 -10.808 -18.491 1.00 73.56 281 LEU A O 1
ATOM 2174 N N . GLU A 1 282 ? 9.656 -8.773 -19.401 1.00 78.81 282 GLU A N 1
ATOM 2175 C CA . GLU A 1 282 ? 8.747 -9.201 -20.482 1.00 78.81 282 GLU A CA 1
ATOM 2176 C C . GLU A 1 282 ? 9.377 -10.213 -21.454 1.00 78.81 282 GLU A C 1
ATOM 2178 O O . GLU A 1 282 ? 8.668 -11.039 -22.024 1.00 78.81 282 GLU A O 1
ATOM 2183 N N . ARG A 1 283 ? 10.706 -10.194 -21.634 1.00 75.94 283 ARG A N 1
ATOM 2184 C CA . ARG A 1 283 ? 11.412 -11.168 -22.488 1.00 75.94 283 ARG A CA 1
ATOM 2185 C C . ARG A 1 283 ? 11.492 -12.570 -21.885 1.00 75.94 283 ARG A C 1
ATOM 2187 O O . ARG A 1 283 ? 11.668 -13.532 -22.624 1.00 75.94 283 ARG A O 1
ATOM 2194 N N . VAL A 1 284 ? 11.420 -12.689 -20.561 1.00 69.75 284 VAL A N 1
ATOM 2195 C CA . VAL A 1 284 ? 11.722 -13.942 -19.842 1.00 69.75 284 VAL A CA 1
ATOM 2196 C C . VAL A 1 284 ? 10.540 -14.494 -19.049 1.00 69.75 284 VAL A C 1
ATOM 2198 O O . VAL A 1 284 ? 10.641 -15.582 -18.485 1.00 69.75 284 VAL A O 1
ATOM 2201 N N . ALA A 1 285 ? 9.427 -13.767 -19.003 1.00 74.62 285 ALA A N 1
ATOM 2202 C CA . ALA A 1 285 ? 8.221 -14.176 -18.309 1.00 74.62 285 ALA A CA 1
ATOM 2203 C C . ALA A 1 285 ? 6.974 -13.832 -19.124 1.00 74.62 285 ALA A C 1
ATOM 2205 O O . ALA A 1 285 ? 6.866 -12.765 -19.729 1.00 74.62 285 ALA A O 1
ATOM 2206 N N . PHE A 1 286 ? 6.006 -14.748 -19.114 1.00 76.12 286 PHE A N 1
ATOM 2207 C CA . PHE A 1 286 ? 4.710 -14.513 -19.732 1.00 76.12 286 PHE A CA 1
ATOM 2208 C C . PHE A 1 286 ? 3.779 -13.823 -18.738 1.00 76.12 286 PHE A C 1
ATOM 2210 O O . PHE A 1 286 ? 3.432 -14.394 -17.702 1.00 76.12 286 PHE A O 1
ATOM 2217 N N . PHE A 1 287 ? 3.325 -12.621 -19.085 1.00 81.50 287 PHE A N 1
ATOM 2218 C CA . PHE A 1 287 ? 2.355 -11.879 -18.291 1.00 81.50 287 PHE A CA 1
ATOM 2219 C C . PHE A 1 287 ? 0.981 -11.939 -18.938 1.00 81.50 287 PHE A C 1
ATOM 2221 O O . PHE A 1 287 ? 0.786 -11.469 -20.061 1.00 81.50 287 PHE A O 1
ATOM 2228 N N . ARG A 1 288 ? 0.004 -12.479 -18.205 1.00 79.81 288 ARG A N 1
ATOM 2229 C CA . ARG A 1 288 ? -1.397 -12.323 -18.589 1.00 79.81 288 ARG A CA 1
ATOM 2230 C C . ARG A 1 288 ? -1.774 -10.857 -18.432 1.00 79.81 288 ARG A C 1
ATOM 2232 O O . ARG A 1 288 ? -1.537 -10.250 -17.388 1.00 79.81 288 ARG A O 1
ATOM 2239 N N . ARG A 1 289 ? -2.345 -10.302 -19.497 1.00 83.62 289 ARG A N 1
ATOM 2240 C CA . ARG A 1 289 ? -2.864 -8.940 -19.523 1.00 83.62 289 ARG A CA 1
ATOM 2241 C C . ARG A 1 289 ? -4.381 -8.971 -19.563 1.00 83.62 289 ARG A C 1
ATOM 2243 O O . ARG A 1 289 ? -4.961 -9.845 -20.206 1.00 83.62 289 ARG A O 1
ATOM 2250 N N . ASP A 1 290 ? -5.011 -8.027 -18.879 1.00 81.00 290 ASP A N 1
ATOM 2251 C CA . ASP A 1 290 ? -6.443 -7.800 -19.035 1.00 81.00 290 ASP A CA 1
ATOM 2252 C C . ASP A 1 290 ? -6.758 -7.117 -20.381 1.00 81.00 290 ASP A C 1
ATOM 2254 O O . ASP A 1 290 ? -5.866 -6.791 -21.168 1.00 81.00 290 ASP A O 1
ATOM 2258 N N . ASN A 1 291 ? -8.042 -6.859 -20.641 1.00 80.50 291 ASN A N 1
ATOM 2259 C CA . ASN A 1 291 ? -8.494 -6.194 -21.871 1.00 80.50 291 ASN A CA 1
ATOM 2260 C C . ASN A 1 291 ? -7.966 -4.753 -22.027 1.00 80.50 291 ASN A C 1
ATOM 2262 O O . ASN A 1 291 ? -8.138 -4.157 -23.086 1.00 80.50 291 ASN A O 1
ATOM 2266 N N . LEU A 1 292 ? -7.348 -4.186 -20.986 1.00 81.50 292 LEU A N 1
ATOM 2267 C CA . LEU A 1 292 ? -6.714 -2.869 -20.990 1.00 81.50 292 LEU A CA 1
ATOM 2268 C C . LEU A 1 292 ? -5.181 -2.969 -21.057 1.00 81.50 292 LEU A C 1
ATOM 2270 O O . LEU A 1 292 ? -4.490 -1.966 -20.891 1.00 81.50 292 LEU A O 1
ATOM 2274 N N . GLY A 1 293 ? -4.630 -4.166 -21.283 1.00 82.44 293 GLY A N 1
ATOM 2275 C CA . GLY A 1 293 ? -3.190 -4.391 -21.372 1.00 82.44 293 GLY A CA 1
ATOM 2276 C C . GLY A 1 293 ? -2.467 -4.391 -20.020 1.00 82.44 293 GLY A C 1
ATOM 2277 O O . GLY A 1 293 ? -1.232 -4.416 -19.994 1.00 82.44 293 GLY A O 1
ATOM 2278 N N . ARG A 1 294 ? -3.193 -4.366 -18.897 1.00 85.31 294 ARG A N 1
ATOM 2279 C CA . ARG A 1 294 ? -2.621 -4.278 -17.547 1.00 85.31 294 ARG A CA 1
ATOM 2280 C C . ARG A 1 294 ? -2.255 -5.653 -17.016 1.00 85.31 294 ARG A C 1
ATOM 2282 O O . ARG A 1 294 ? -2.954 -6.626 -17.283 1.00 85.31 294 ARG A O 1
ATOM 2289 N N . ILE A 1 295 ? -1.195 -5.716 -16.220 1.00 87.56 295 ILE A N 1
ATOM 2290 C CA . ILE A 1 295 ? -0.705 -6.951 -15.600 1.00 87.56 295 ILE A CA 1
ATOM 2291 C C . ILE A 1 295 ? -1.137 -6.954 -14.137 1.00 87.56 295 ILE A C 1
ATOM 2293 O O . ILE A 1 295 ? -0.933 -5.965 -13.430 1.00 87.56 295 ILE A O 1
ATOM 2297 N N . SER A 1 296 ? -1.761 -8.044 -13.690 1.00 91.44 296 SER A N 1
ATOM 2298 C CA . SER A 1 296 ? -2.135 -8.195 -12.284 1.00 91.44 296 SER A CA 1
ATOM 2299 C C . SER A 1 296 ? -0.892 -8.396 -11.412 1.00 91.44 296 SER A C 1
ATOM 2301 O O . SER A 1 296 ? 0.100 -8.961 -11.870 1.00 91.44 296 SER A O 1
ATOM 2303 N N . TYR A 1 297 ? -0.932 -7.990 -10.142 1.00 89.56 297 TYR A N 1
ATOM 2304 C CA . TYR A 1 297 ? 0.172 -8.273 -9.208 1.00 89.56 297 TYR A CA 1
ATOM 2305 C C . TYR A 1 297 ? 0.448 -9.782 -9.063 1.00 89.56 297 TYR A C 1
ATOM 2307 O O . TYR A 1 297 ? 1.602 -10.196 -8.979 1.00 89.56 297 TYR A O 1
ATOM 2315 N N . LEU A 1 298 ? -0.593 -10.621 -9.111 1.00 91.81 298 LEU A N 1
ATOM 2316 C CA . LEU A 1 298 ? -0.448 -12.078 -9.098 1.00 91.81 298 LEU A CA 1
ATOM 2317 C C . LEU A 1 298 ? 0.394 -12.577 -10.283 1.00 91.81 298 LEU A C 1
ATOM 2319 O O . LEU A 1 298 ? 1.343 -13.343 -10.100 1.00 91.81 298 LEU A O 1
ATOM 2323 N N . ASP A 1 299 ? 0.049 -12.151 -11.498 1.00 89.94 299 ASP A N 1
ATOM 2324 C CA . ASP A 1 299 ? 0.786 -12.543 -12.702 1.00 89.94 299 ASP A CA 1
ATOM 2325 C C . ASP A 1 299 ? 2.189 -11.928 -12.717 1.00 89.94 299 ASP A C 1
ATOM 2327 O O . ASP A 1 299 ? 3.143 -12.583 -13.140 1.00 89.94 299 ASP A O 1
ATOM 2331 N N . TYR A 1 300 ? 2.332 -10.708 -12.191 1.00 91.31 300 TYR A N 1
ATOM 2332 C CA . TYR A 1 300 ? 3.617 -10.039 -12.028 1.00 91.31 300 TYR A CA 1
ATOM 2333 C C . TYR A 1 300 ? 4.588 -10.869 -11.176 1.00 91.31 300 TYR A C 1
ATOM 2335 O O . TYR A 1 300 ? 5.654 -11.245 -11.665 1.00 91.31 300 TYR A O 1
ATOM 2343 N N . TYR A 1 301 ? 4.222 -11.238 -9.942 1.00 91.81 301 TYR A N 1
ATOM 2344 C CA . TYR A 1 301 ? 5.128 -12.000 -9.072 1.00 91.81 301 TYR A CA 1
ATOM 2345 C C . TYR A 1 301 ? 5.388 -13.420 -9.573 1.00 91.81 301 TYR A C 1
ATOM 2347 O O . TYR A 1 301 ? 6.503 -13.927 -9.424 1.00 91.81 301 TYR A O 1
ATOM 2355 N N . ARG A 1 302 ? 4.406 -14.057 -10.225 1.00 91.44 302 ARG A N 1
ATOM 2356 C CA . ARG A 1 302 ? 4.634 -15.343 -10.901 1.00 91.44 302 ARG A CA 1
ATOM 2357 C C . ARG A 1 302 ? 5.707 -15.224 -11.975 1.00 91.44 302 ARG A C 1
ATOM 2359 O O . ARG A 1 302 ? 6.599 -16.074 -12.022 1.00 91.44 302 ARG A O 1
ATOM 2366 N N . GLY A 1 303 ? 5.628 -14.178 -12.796 1.00 89.06 303 GLY A N 1
ATOM 2367 C CA . GLY A 1 303 ? 6.607 -13.899 -13.837 1.00 89.06 303 GLY A CA 1
ATOM 2368 C C . GLY A 1 303 ? 7.984 -13.556 -13.272 1.00 89.06 303 GLY A C 1
ATOM 2369 O O . GLY A 1 303 ? 8.978 -14.105 -13.741 1.00 89.06 303 GLY A O 1
ATOM 2370 N N . CYS A 1 304 ? 8.058 -12.747 -12.211 1.00 88.94 304 CYS A N 1
ATOM 2371 C CA . CYS A 1 304 ? 9.306 -12.493 -11.488 1.00 88.94 304 CYS A CA 1
ATOM 2372 C C . CYS A 1 304 ? 9.957 -13.804 -11.035 1.00 88.94 304 CYS A C 1
ATOM 2374 O O . CYS A 1 304 ? 11.112 -14.061 -11.369 1.00 88.94 304 CYS A O 1
ATOM 2376 N N . TRP A 1 305 ? 9.215 -14.681 -10.355 1.00 91.25 305 TRP A N 1
ATOM 2377 C CA . TRP A 1 305 ? 9.771 -15.950 -9.885 1.00 91.25 305 TRP A CA 1
ATOM 2378 C C . TRP A 1 305 ? 10.346 -16.800 -11.028 1.00 91.25 305 TRP A C 1
ATOM 2380 O O . TRP A 1 305 ? 11.474 -17.290 -10.942 1.00 91.25 305 TRP A O 1
ATOM 2390 N N . GLN A 1 306 ? 9.607 -16.909 -12.137 1.00 88.88 306 GLN A N 1
ATOM 2391 C CA . GLN A 1 306 ? 10.052 -17.630 -13.334 1.00 88.88 306 GLN A CA 1
ATOM 2392 C C . GLN A 1 306 ? 11.320 -17.013 -13.933 1.00 88.88 306 GLN A C 1
ATOM 2394 O O . GLN A 1 306 ? 12.277 -17.729 -14.216 1.00 88.88 306 GLN A O 1
ATOM 2399 N N . ALA A 1 307 ? 11.361 -15.688 -14.065 1.00 86.69 307 ALA A N 1
ATOM 2400 C CA . ALA A 1 307 ? 12.480 -14.948 -14.639 1.00 86.69 307 ALA A CA 1
ATOM 2401 C C . ALA A 1 307 ? 13.794 -15.112 -13.860 1.00 86.69 307 ALA A C 1
ATOM 2403 O O . ALA A 1 307 ? 14.878 -15.088 -14.455 1.00 86.69 307 ALA A O 1
ATOM 2404 N N . TYR A 1 308 ? 13.708 -15.240 -12.534 1.00 84.56 308 TYR A N 1
ATOM 2405 C CA . TYR A 1 308 ? 14.862 -15.442 -11.655 1.00 84.56 308 TYR A CA 1
ATOM 2406 C C . TYR A 1 308 ? 15.319 -16.9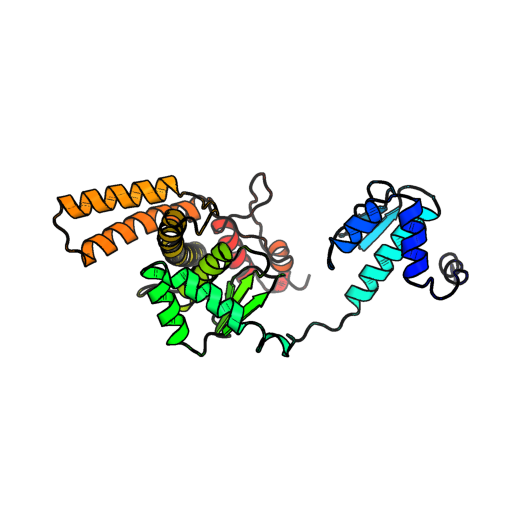04 -11.598 1.00 84.56 308 TYR A C 1
ATOM 2408 O O . TYR A 1 308 ? 16.513 -17.158 -11.442 1.00 84.56 308 TYR A O 1
ATOM 2416 N N . ARG A 1 309 ? 14.394 -17.861 -11.742 1.00 83.81 309 ARG A N 1
ATOM 2417 C CA . ARG A 1 309 ? 14.692 -19.304 -11.739 1.00 83.81 309 ARG A CA 1
ATOM 2418 C C . ARG A 1 309 ? 15.027 -19.867 -13.120 1.00 83.81 309 ARG A C 1
ATOM 2420 O O . ARG A 1 309 ? 15.546 -20.980 -13.195 1.00 83.81 309 ARG A O 1
ATOM 2427 N N . ALA A 1 310 ? 14.750 -19.133 -14.197 1.00 77.56 310 ALA A N 1
ATOM 2428 C CA . ALA A 1 310 ? 15.102 -19.544 -15.549 1.00 77.56 310 ALA A CA 1
ATOM 2429 C C . ALA A 1 310 ? 16.624 -19.791 -15.657 1.00 77.56 310 ALA A C 1
ATOM 2431 O O . ALA A 1 310 ? 17.415 -18.951 -15.209 1.00 77.56 310 ALA A O 1
ATOM 2432 N N . PRO A 1 311 ? 17.063 -20.929 -16.229 1.00 68.62 311 PRO A N 1
ATOM 2433 C CA . PRO A 1 311 ? 18.482 -21.222 -16.387 1.00 68.62 311 PRO A CA 1
ATOM 2434 C C . PRO A 1 311 ? 19.171 -20.110 -17.191 1.00 68.62 311 PRO A C 1
ATOM 2436 O O . PRO A 1 311 ? 18.684 -19.689 -18.238 1.00 68.62 311 PRO A O 1
ATOM 2439 N N . LYS A 1 312 ? 20.331 -19.637 -16.706 1.00 61.44 312 LYS A N 1
ATOM 2440 C CA . LYS A 1 312 ? 21.079 -18.500 -17.288 1.00 61.44 312 LYS A CA 1
ATOM 2441 C C . LYS A 1 312 ? 21.390 -18.648 -18.785 1.00 61.44 312 LYS A C 1
ATOM 2443 O O . LYS A 1 312 ? 21.614 -17.645 -19.451 1.00 61.44 312 LYS A O 1
ATOM 2448 N N . THR A 1 313 ? 21.365 -19.869 -19.314 1.00 51.50 313 THR A N 1
ATOM 2449 C CA . THR A 1 313 ? 21.650 -20.196 -20.716 1.00 51.50 313 THR A CA 1
ATOM 2450 C C 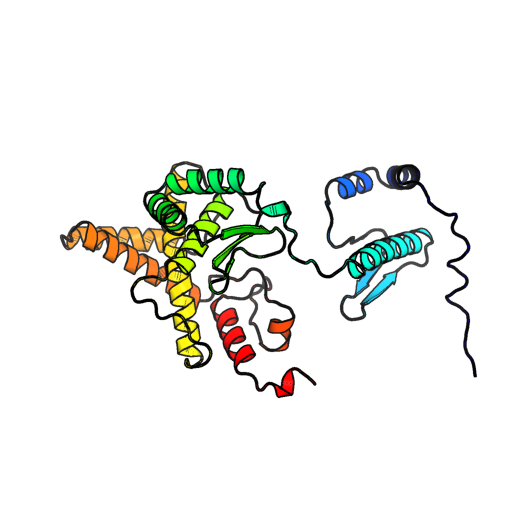. THR A 1 313 ? 20.649 -19.613 -21.718 1.00 51.50 313 THR A C 1
ATOM 2452 O O . THR A 1 313 ? 20.949 -19.607 -22.903 1.00 51.50 313 THR A O 1
ATOM 2455 N N . SER A 1 314 ? 19.491 -19.100 -21.284 1.00 49.66 314 SER A N 1
ATOM 2456 C CA . SER A 1 314 ? 18.533 -18.406 -22.161 1.00 49.66 314 SER A CA 1
ATOM 2457 C C . SER A 1 314 ? 18.641 -16.874 -22.135 1.00 49.66 314 SER A C 1
ATOM 2459 O O . SER A 1 314 ? 17.816 -16.208 -22.750 1.00 49.66 314 SER A O 1
ATOM 2461 N N . ARG A 1 315 ? 19.594 -16.287 -21.391 1.00 46.94 315 ARG A N 1
ATOM 2462 C CA . ARG A 1 315 ? 19.811 -14.822 -21.366 1.00 46.94 315 ARG A CA 1
ATOM 2463 C C . ARG A 1 315 ? 20.869 -14.336 -22.366 1.00 46.94 315 ARG A C 1
ATOM 2465 O O . ARG A 1 315 ? 20.987 -13.128 -22.545 1.00 46.94 315 ARG A O 1
ATOM 2472 N N . GLU A 1 316 ? 21.617 -15.247 -22.987 1.00 43.34 316 GLU A N 1
ATOM 2473 C CA . GLU A 1 316 ? 22.734 -14.942 -23.902 1.00 43.34 316 GLU A CA 1
ATOM 2474 C C . GLU A 1 316 ? 22.541 -15.484 -25.334 1.00 43.34 316 GLU A C 1
ATOM 2476 O O . GLU A 1 316 ? 23.421 -15.287 -26.170 1.00 43.34 316 GLU A O 1
ATOM 2481 N N . ALA A 1 317 ? 21.411 -16.138 -25.627 1.00 42.41 317 ALA A N 1
ATOM 2482 C CA . ALA A 1 317 ? 21.031 -16.599 -26.969 1.00 42.41 317 ALA A CA 1
ATOM 2483 C C . ALA A 1 317 ? 19.921 -15.712 -27.544 1.00 42.41 317 ALA A C 1
ATOM 2485 O O . ALA A 1 317 ? 19.969 -15.438 -28.763 1.00 42.41 317 ALA A O 1
#

Organism: NCBI:txid394096

Sequence (317 aa):
MLADSAVVGALEELPPAMAPQKLKEAMAKVSPDAARQLEAMGNVGIVACEGFGVRWDAQERNFYVGRDEPEAKAAALLAMRVLLASAQAPKPVAPAYLQGANEPKLGELKALLCRSQKGVEAVKFLEDHPEIKVQFDSRRASSWYGESNLIILHSRKSDSDMALDLLHEIGHARGYPGMIRADIWNDGQDVYVERYLSEEAHATVDRYEVRADLLRQNLSSTAFPLEHAVAQARQKAGEEALRSGLSEEETARHVYDAVFRVVHQGFKDGKFFVGGVSPELERVAFFRRDNLGRISYLDYYRGCWQAYRAPKTSREA

pLDDT: mean 74.27, std 22.66, range [28.2, 97.88]

Foldseek 3Di:
DDDDDDPPVPPPPDDPDPDPVNVLVVVCVVPVVVSVVVVVDDDDDDPPVVVFQWDADPVVRDIDGPDPDPVSVVVNVVVVVVVVVVVPPPDDPPDPVQPPPCVVLVVLLLVLLVLAPLSVVLSVLCVVCVQQAETEDCVDDFEADQVRNYTYFNNVDDSLVRSLSSLLRSLVVVQPVVQDQQDLVPDDLVSNLLSVLLSSLRSVLSSLRSVVSCVVVVNDDDDDFCNVVLVVQLVVLLVVCVVVVHDPVVSVVSSSVSSSVSSSVCLVVQVAFDPDDDPLLVVQFDFDADPVRTGGSSSVSSSVSRSVPPPPVVVPD